Protein AF-A0AAV2RLG1-F1 (afdb_monomer_lite)

Sequence (196 aa):
IAYKNCDISSRWAGKEPSDFSLPQGWTNYTTCFYPEIREILLKWGNGTQEDAQKKLDIARGTRILEIIGLSLSLASLTVSLVIFCYFRSLKNNRTRIHRNLFVAMLIQVMIRLALYIDQAVIRGHIVDTVNSHQANGTRKGIDNTPILCEASYVLLEYSRTAMFMWMFIEGLYLHNKITVTVFQHSFHYKAYHAVG

Foldseek 3Di:
DKDWDADPVRATDAPDNPDRPDRVHDMGCLVVDDPVVSVVVCVLPVDPPVSNVVVVVVVVVVLVVVVVVLVVLLVVLVVVLVVLVVPPVPPDPLSVLVNVLSVLSNLLSVLVVVVSVLVVVQVVVVVVCVVPVDPPPDPPGCVVPVVVVVVSVVSNVVSVVVNVVSVVLSVVVVVCVVVCVVPHPDDDPVVVVVVD

Structure (mmCIF, N/CA/C/O backbone):
data_AF-A0AAV2RLG1-F1
#
_entry.id   AF-A0AAV2RLG1-F1
#
loop_
_atom_site.group_PDB
_atom_site.id
_atom_site.type_symbol
_atom_site.label_atom_id
_atom_site.label_alt_id
_atom_site.label_comp_id
_atom_site.label_asym_id
_atom_site.label_entity_id
_atom_site.label_seq_id
_atom_site.pdbx_PDB_ins_code
_atom_site.Cartn_x
_atom_site.Cartn_y
_atom_site.Cartn_z
_atom_site.occupancy
_atom_site.B_iso_or_equiv
_atom_site.auth_seq_id
_atom_site.auth_comp_id
_atom_site.auth_asym_id
_atom_site.auth_atom_id
_atom_site.pdbx_PDB_model_num
ATOM 1 N N . ILE A 1 1 ? 0.390 -3.996 -32.579 1.00 75.94 1 ILE A N 1
ATOM 2 C CA . ILE A 1 1 ? 1.239 -4.340 -33.755 1.00 75.94 1 ILE A CA 1
ATOM 3 C C . ILE A 1 1 ? 2.668 -3.974 -33.390 1.00 75.94 1 ILE A C 1
ATOM 5 O O . ILE A 1 1 ? 2.838 -2.884 -32.864 1.00 75.94 1 ILE A O 1
ATOM 9 N N . ALA A 1 2 ? 3.653 -4.854 -33.582 1.00 85.00 2 ALA A N 1
ATOM 10 C CA . ALA A 1 2 ? 5.064 -4.563 -33.298 1.00 85.00 2 ALA A CA 1
ATOM 11 C C . ALA A 1 2 ? 5.816 -4.273 -34.603 1.00 85.00 2 ALA A C 1
ATOM 13 O O . ALA A 1 2 ? 5.504 -4.883 -35.625 1.00 85.00 2 ALA A O 1
ATOM 14 N N . TYR A 1 3 ? 6.797 -3.369 -34.564 1.00 84.06 3 TYR A N 1
ATOM 15 C CA . TYR A 1 3 ? 7.583 -2.978 -35.741 1.00 84.06 3 TYR A CA 1
ATOM 16 C C . TYR A 1 3 ? 9.040 -3.405 -35.588 1.00 84.06 3 TYR A C 1
ATOM 18 O O . TYR A 1 3 ? 9.644 -3.190 -34.535 1.00 84.06 3 TYR A O 1
ATOM 26 N N . LYS A 1 4 ? 9.612 -3.987 -36.643 1.00 86.62 4 LYS A N 1
ATOM 27 C CA . LYS A 1 4 ? 11.008 -4.424 -36.688 1.00 86.62 4 LYS A CA 1
ATOM 28 C C . LYS A 1 4 ? 11.608 -4.066 -38.042 1.00 86.62 4 LYS A C 1
ATOM 30 O O . LYS A 1 4 ? 11.006 -4.376 -39.066 1.00 86.62 4 LYS A O 1
ATOM 35 N N . ASN A 1 5 ? 12.782 -3.442 -38.036 1.00 85.06 5 ASN A N 1
ATOM 36 C CA . ASN A 1 5 ? 13.447 -2.992 -39.255 1.00 85.06 5 ASN A CA 1
ATOM 37 C C . ASN A 1 5 ? 14.588 -3.945 -39.623 1.00 85.06 5 ASN A C 1
ATOM 39 O O . ASN A 1 5 ? 15.355 -4.376 -38.759 1.00 85.06 5 ASN A O 1
ATOM 43 N N . CYS A 1 6 ? 14.690 -4.270 -40.908 1.00 85.62 6 CYS A N 1
ATOM 44 C CA . CYS A 1 6 ? 15.768 -5.073 -41.471 1.00 85.62 6 CYS A CA 1
ATOM 45 C C . CYS A 1 6 ? 16.561 -4.218 -42.460 1.00 85.62 6 CYS A C 1
ATOM 47 O O . CYS A 1 6 ? 15.979 -3.437 -43.210 1.00 85.62 6 CYS A O 1
ATOM 49 N N . ASP A 1 7 ? 17.881 -4.354 -42.419 1.00 82.06 7 ASP A N 1
ATOM 50 C CA . ASP A 1 7 ? 18.801 -3.703 -43.344 1.00 82.06 7 ASP A CA 1
ATOM 51 C C . ASP A 1 7 ? 18.968 -4.505 -44.645 1.00 82.06 7 ASP A C 1
ATOM 53 O O . ASP A 1 7 ? 18.708 -5.711 -44.688 1.00 82.06 7 ASP A O 1
ATOM 57 N N . ILE A 1 8 ? 19.470 -3.844 -45.693 1.00 83.00 8 ILE A N 1
ATOM 58 C CA . ILE A 1 8 ? 19.775 -4.443 -47.003 1.00 83.00 8 ILE A CA 1
ATOM 59 C C . ILE A 1 8 ? 20.715 -5.653 -46.904 1.00 83.00 8 ILE A C 1
ATOM 61 O O . ILE A 1 8 ? 20.659 -6.555 -47.737 1.00 83.00 8 ILE A O 1
ATOM 65 N 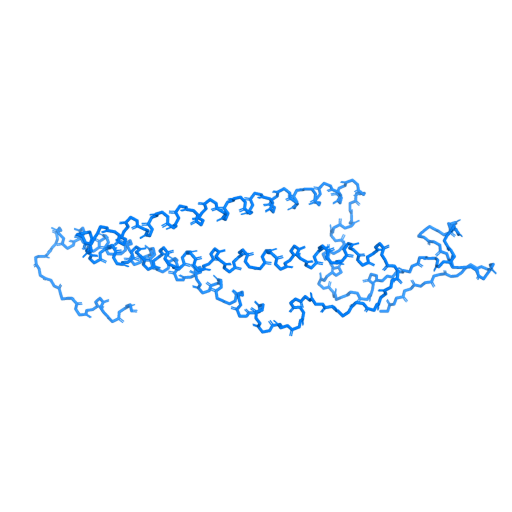N . SER A 1 9 ? 21.528 -5.722 -45.847 1.00 82.88 9 SER A N 1
ATOM 66 C CA . SER A 1 9 ? 22.427 -6.844 -45.558 1.00 82.88 9 SER A CA 1
ATOM 67 C C . SER A 1 9 ? 21.710 -8.075 -44.971 1.00 82.88 9 SER A C 1
ATOM 69 O O . SER A 1 9 ? 22.373 -8.974 -44.458 1.00 82.88 9 SER A O 1
ATOM 71 N N . SER A 1 10 ? 20.368 -8.114 -44.978 1.00 82.25 10 SER A N 1
ATOM 72 C CA . SER A 1 10 ? 19.532 -9.153 -44.342 1.00 82.25 10 SER A CA 1
ATOM 73 C C . SER A 1 10 ? 19.770 -9.313 -42.834 1.00 82.25 10 SER A C 1
ATOM 75 O O . SER A 1 10 ? 19.543 -10.378 -42.257 1.00 82.25 10 SER A O 1
ATOM 77 N N . ARG A 1 11 ? 20.233 -8.245 -42.174 1.00 82.75 11 ARG A N 1
ATOM 78 C CA . ARG A 1 11 ? 20.428 -8.191 -40.720 1.00 82.75 11 ARG A CA 1
ATOM 79 C C . ARG A 1 11 ? 19.336 -7.361 -40.071 1.00 82.75 11 ARG A C 1
ATOM 81 O O . ARG A 1 11 ? 18.841 -6.396 -40.651 1.00 82.75 11 ARG A O 1
ATOM 88 N N . TRP A 1 12 ? 18.963 -7.728 -38.853 1.00 84.69 12 TRP A N 1
ATOM 89 C CA . TRP A 1 12 ? 18.032 -6.933 -38.065 1.00 84.69 12 TRP A CA 1
ATOM 90 C C . TRP A 1 12 ? 18.729 -5.681 -37.536 1.00 84.69 12 TRP A C 1
ATOM 92 O O . TRP A 1 12 ? 19.805 -5.782 -36.951 1.00 84.69 12 TRP A O 1
ATOM 102 N N . ALA A 1 13 ? 18.112 -4.518 -37.739 1.00 83.50 13 ALA A N 1
ATOM 103 C CA . ALA A 1 13 ? 18.630 -3.259 -37.221 1.00 83.50 13 ALA A CA 1
ATOM 104 C C . ALA A 1 13 ? 18.458 -3.191 -35.695 1.00 83.50 13 ALA A C 1
ATOM 106 O O . ALA A 1 13 ? 17.474 -3.695 -35.141 1.00 83.50 13 ALA A O 1
ATOM 107 N N . GLY A 1 14 ? 19.429 -2.584 -35.020 1.00 82.62 14 GLY A N 1
ATOM 108 C CA . GLY A 1 14 ? 19.410 -2.278 -33.595 1.00 82.62 14 GLY A CA 1
ATOM 109 C C . GLY A 1 14 ? 18.509 -1.089 -33.266 1.00 82.62 14 GLY A C 1
ATOM 110 O O . GLY A 1 14 ? 17.665 -0.668 -34.059 1.00 82.62 14 GLY A O 1
ATOM 111 N N . LYS A 1 15 ? 18.646 -0.568 -32.042 1.00 75.81 15 LYS A N 1
ATOM 112 C CA . LYS A 1 15 ? 17.844 0.576 -31.574 1.00 75.81 15 LYS A CA 1
ATOM 113 C C . LYS A 1 15 ? 18.160 1.839 -32.382 1.00 75.81 15 LYS A C 1
ATOM 115 O O . LYS A 1 15 ? 17.272 2.654 -32.618 1.00 75.81 15 LYS A O 1
ATOM 120 N N . GLU A 1 16 ? 19.410 1.971 -32.809 1.00 78.31 16 GLU A N 1
ATOM 121 C CA . GLU A 1 16 ? 19.857 2.982 -33.759 1.00 78.31 16 GLU A CA 1
ATOM 122 C C . GLU A 1 16 ? 20.005 2.356 -35.155 1.00 78.31 16 GLU A C 1
ATOM 124 O O . GLU A 1 16 ? 20.407 1.196 -35.267 1.00 78.31 16 GLU A O 1
ATOM 129 N N . PRO A 1 17 ? 19.703 3.102 -36.233 1.00 68.94 17 PRO A N 1
ATOM 130 C CA . PRO A 1 17 ? 19.673 2.566 -37.597 1.00 68.94 17 PRO A CA 1
ATOM 131 C C . PRO A 1 17 ? 21.026 2.036 -38.104 1.00 68.94 17 PRO A C 1
ATOM 133 O O . PRO A 1 17 ? 21.050 1.272 -39.063 1.00 68.94 17 PRO A O 1
ATOM 136 N N . SER A 1 18 ? 22.138 2.416 -37.469 1.00 68.25 18 SER A N 1
ATOM 137 C CA . SER A 1 18 ? 23.501 1.975 -37.795 1.00 68.25 18 SER A CA 1
ATOM 138 C C . SER A 1 18 ? 24.060 0.907 -36.850 1.00 68.25 18 SER A C 1
ATOM 140 O O . SER A 1 18 ? 25.181 0.443 -37.055 1.00 68.25 18 SER A O 1
ATOM 142 N N . ASP A 1 19 ? 23.320 0.526 -35.807 1.00 75.25 19 ASP A N 1
ATOM 143 C CA . ASP A 1 19 ? 23.770 -0.469 -34.838 1.00 75.25 19 ASP A CA 1
ATOM 144 C C . ASP A 1 19 ? 23.311 -1.870 -35.264 1.00 75.25 19 ASP A C 1
ATOM 146 O O . ASP A 1 19 ? 22.128 -2.193 -35.228 1.00 75.25 19 ASP A O 1
ATOM 150 N N . PHE A 1 20 ? 24.259 -2.714 -35.671 1.00 76.19 20 PHE A N 1
ATOM 151 C CA . PHE A 1 20 ? 24.026 -4.114 -36.054 1.00 76.19 20 PHE A CA 1
ATOM 152 C C . PHE A 1 20 ? 24.749 -5.097 -35.128 1.00 76.19 20 PHE A C 1
ATOM 154 O O . PHE A 1 20 ? 24.962 -6.255 -35.490 1.00 76.19 20 PHE A O 1
ATOM 161 N N . SER A 1 21 ? 25.162 -4.635 -33.945 1.00 74.56 21 SER A N 1
ATOM 162 C CA . SER A 1 21 ? 25.947 -5.430 -32.997 1.00 74.56 21 SER A CA 1
ATOM 163 C C . SER A 1 21 ? 25.189 -6.653 -32.468 1.00 74.56 21 SER A C 1
ATOM 165 O O . SER A 1 21 ? 25.801 -7.686 -32.193 1.00 74.56 21 SER A O 1
ATOM 167 N N . LEU A 1 22 ? 23.855 -6.574 -32.370 1.00 75.12 22 LEU A N 1
ATOM 168 C CA . LEU A 1 22 ? 23.015 -7.675 -31.904 1.00 75.12 22 LEU A CA 1
ATOM 169 C C . LEU A 1 22 ? 22.408 -8.476 -33.071 1.00 75.12 22 LEU A C 1
ATOM 171 O O . LEU A 1 22 ? 21.591 -7.934 -33.818 1.00 75.12 22 LEU A O 1
ATOM 175 N N . PRO A 1 23 ? 22.654 -9.800 -33.166 1.00 74.06 23 PRO A N 1
ATOM 176 C CA . PRO A 1 23 ? 22.095 -10.643 -34.231 1.00 74.06 23 PRO A CA 1
ATOM 177 C C . PRO A 1 23 ? 20.561 -10.741 -34.194 1.00 74.06 23 PRO A C 1
ATOM 179 O O . PRO A 1 23 ? 19.926 -11.010 -35.212 1.00 74.06 23 PRO A O 1
ATOM 182 N N . GLN A 1 24 ? 19.945 -10.502 -33.032 1.00 77.25 24 GLN A N 1
ATOM 183 C CA . GLN A 1 24 ? 18.487 -10.505 -32.884 1.00 77.25 24 GLN A CA 1
ATOM 184 C C . GLN A 1 24 ? 17.837 -9.149 -33.227 1.00 77.25 24 GLN A C 1
ATOM 186 O O . GLN A 1 24 ? 16.629 -9.111 -33.479 1.00 77.25 24 GLN A O 1
ATOM 191 N N . GLY A 1 25 ? 18.625 -8.068 -33.308 1.00 82.62 25 GLY A N 1
ATOM 192 C CA . GLY A 1 25 ? 18.176 -6.692 -33.541 1.00 82.62 25 GLY A CA 1
ATOM 193 C C . GLY A 1 25 ? 17.214 -6.145 -32.482 1.00 82.62 25 GLY A C 1
ATOM 194 O O . GLY A 1 25 ? 16.948 -6.773 -31.457 1.00 82.62 25 GLY A O 1
ATOM 195 N N . TRP A 1 26 ? 16.669 -4.958 -32.737 1.00 83.75 26 TRP A N 1
ATOM 196 C CA . TRP A 1 26 ? 15.703 -4.288 -31.869 1.00 83.75 26 TRP A CA 1
ATOM 197 C C . TRP A 1 26 ? 14.294 -4.336 -32.464 1.00 83.75 26 TRP A C 1
ATOM 199 O O . TRP A 1 26 ? 14.109 -4.310 -33.678 1.00 83.75 26 TRP A O 1
ATOM 209 N N . THR A 1 27 ? 13.276 -4.429 -31.606 1.00 85.25 27 THR A N 1
ATOM 210 C CA . THR A 1 27 ? 11.861 -4.451 -32.010 1.00 85.25 27 THR A CA 1
ATOM 211 C C . THR A 1 27 ? 11.076 -3.435 -31.191 1.00 85.25 27 THR A C 1
ATOM 213 O O . THR A 1 27 ? 11.171 -3.409 -29.962 1.00 85.25 27 THR A O 1
ATOM 216 N N . ASN A 1 28 ? 10.266 -2.617 -31.862 1.00 83.94 28 ASN A N 1
ATOM 217 C CA . ASN A 1 28 ? 9.398 -1.644 -31.218 1.00 83.94 28 ASN A CA 1
ATOM 218 C C . ASN A 1 28 ? 8.070 -2.290 -30.802 1.00 83.94 28 ASN A C 1
ATOM 220 O O . ASN A 1 28 ? 7.208 -2.560 -31.642 1.00 83.94 28 ASN A O 1
ATOM 224 N N . TYR A 1 29 ? 7.890 -2.485 -29.495 1.00 83.81 29 TYR A N 1
ATOM 225 C CA . TYR A 1 29 ? 6.656 -3.012 -28.900 1.00 83.81 29 TYR A CA 1
ATOM 226 C C . TYR A 1 29 ? 5.725 -1.931 -28.337 1.00 83.81 29 TYR A C 1
ATOM 228 O O . TYR A 1 29 ? 4.674 -2.257 -27.790 1.00 83.81 29 TYR A O 1
ATOM 236 N N . THR A 1 30 ? 6.059 -0.644 -28.474 1.00 81.88 30 THR A N 1
ATOM 237 C CA . THR A 1 30 ? 5.292 0.464 -27.865 1.00 81.88 30 THR A CA 1
ATOM 238 C C . THR A 1 30 ? 3.820 0.451 -28.288 1.00 81.88 30 THR A C 1
ATOM 240 O O . THR A 1 30 ? 2.914 0.715 -27.501 1.00 81.88 30 THR A O 1
ATOM 243 N N . THR A 1 31 ? 3.571 0.073 -29.537 1.00 82.44 31 THR A N 1
ATOM 244 C CA . THR A 1 31 ? 2.254 -0.039 -30.175 1.00 82.44 31 THR A CA 1
ATOM 245 C C . THR A 1 31 ? 1.511 -1.341 -29.854 1.00 82.44 31 THR A C 1
ATOM 247 O O . THR A 1 31 ? 0.414 -1.565 -30.366 1.00 82.44 31 THR A O 1
ATOM 250 N N . CYS A 1 32 ? 2.088 -2.221 -29.034 1.00 85.25 32 CYS A N 1
ATOM 251 C CA . CYS A 1 32 ? 1.416 -3.405 -28.497 1.00 85.25 32 CYS A CA 1
ATOM 252 C C . CYS A 1 32 ? 0.811 -3.167 -27.110 1.00 85.25 32 CYS A C 1
ATOM 254 O O . CYS A 1 32 ? -0.008 -3.970 -26.676 1.00 85.25 32 CYS A O 1
ATOM 256 N N . PHE A 1 33 ? 1.186 -2.086 -26.421 1.00 83.88 33 PHE A N 1
ATOM 257 C CA . PHE A 1 33 ? 0.615 -1.765 -25.118 1.00 83.88 33 PHE A CA 1
ATOM 258 C C . PHE A 1 33 ? -0.769 -1.127 -25.243 1.00 83.88 33 PHE A C 1
ATOM 260 O O . PHE A 1 33 ? -1.033 -0.338 -26.160 1.00 83.88 33 PHE A O 1
ATOM 267 N N . TYR A 1 34 ? -1.620 -1.437 -24.262 1.00 86.19 34 TYR A N 1
ATOM 268 C CA . TYR A 1 34 ? -2.895 -0.765 -24.033 1.00 86.19 34 TYR A CA 1
ATOM 269 C C . TYR A 1 34 ? -2.717 0.764 -24.011 1.00 86.19 34 TYR A C 1
ATOM 271 O O . TYR A 1 34 ? -1.660 1.247 -23.584 1.00 86.19 34 TYR A O 1
ATOM 279 N N . PRO A 1 35 ? -3.701 1.535 -24.511 1.00 82.44 35 PRO A N 1
ATOM 280 C CA . PRO A 1 35 ? -3.583 2.986 -24.642 1.00 82.44 35 PRO A CA 1
ATOM 281 C C . PRO A 1 35 ? -3.219 3.688 -23.328 1.00 82.44 35 PRO A C 1
ATOM 283 O O . PRO A 1 35 ? -2.382 4.588 -23.350 1.00 82.44 35 PRO A O 1
ATOM 286 N N . GLU A 1 36 ? -3.738 3.214 -22.198 1.00 83.56 36 GLU A N 1
ATOM 287 C CA . GLU A 1 36 ? -3.466 3.737 -20.856 1.00 83.56 36 GLU A CA 1
ATOM 288 C C . GLU A 1 36 ? -1.998 3.525 -20.461 1.00 83.56 36 GLU A C 1
ATOM 290 O O . GLU A 1 36 ? -1.309 4.445 -20.017 1.00 83.56 36 GLU A O 1
ATOM 295 N N . ILE A 1 37 ? -1.479 2.313 -20.681 1.00 80.88 37 ILE A N 1
ATOM 296 C CA . ILE A 1 37 ? -0.084 1.966 -20.372 1.00 80.88 37 ILE A CA 1
ATOM 297 C C . ILE A 1 37 ? 0.866 2.734 -21.291 1.00 80.88 37 ILE A C 1
ATOM 299 O O . ILE A 1 37 ? 1.909 3.212 -20.847 1.00 80.88 37 ILE A O 1
ATOM 303 N N . ARG A 1 38 ? 0.503 2.885 -22.568 1.00 81.00 38 ARG A N 1
ATOM 304 C CA . ARG A 1 38 ? 1.299 3.627 -23.547 1.00 81.00 38 ARG A CA 1
ATOM 305 C C . ARG A 1 38 ? 1.416 5.101 -23.173 1.00 81.00 38 ARG A C 1
ATOM 307 O O . ARG A 1 38 ? 2.506 5.653 -23.281 1.00 81.00 38 ARG A O 1
ATOM 314 N N . GLU A 1 39 ? 0.340 5.731 -22.708 1.00 82.38 39 GLU A N 1
ATOM 315 C CA . GLU A 1 39 ? 0.379 7.125 -22.259 1.00 82.38 39 GLU A CA 1
ATOM 316 C C . GLU A 1 39 ? 1.304 7.303 -21.049 1.00 82.38 39 GLU A C 1
ATOM 318 O O . GLU A 1 39 ? 2.123 8.224 -21.023 1.00 82.38 39 GLU A O 1
ATOM 323 N N . ILE A 1 40 ? 1.234 6.389 -20.076 1.00 79.38 40 ILE A N 1
ATOM 324 C CA . ILE A 1 40 ? 2.125 6.399 -18.909 1.00 79.38 40 ILE A CA 1
ATOM 325 C C . ILE A 1 40 ? 3.579 6.206 -19.349 1.00 79.38 40 ILE A C 1
ATOM 327 O O . ILE A 1 40 ? 4.442 6.972 -18.924 1.00 79.38 40 ILE A O 1
ATOM 331 N N . LEU A 1 41 ? 3.845 5.233 -20.228 1.00 78.88 41 LEU A N 1
ATOM 332 C CA . LEU A 1 41 ? 5.182 4.936 -20.747 1.00 78.88 41 LEU A CA 1
ATOM 333 C C . LEU A 1 41 ? 5.774 6.139 -21.492 1.00 78.88 41 LEU A C 1
ATOM 335 O O . LEU A 1 41 ? 6.930 6.486 -21.269 1.00 78.88 41 LEU A O 1
ATOM 339 N N . LEU A 1 42 ? 4.978 6.804 -22.333 1.00 77.94 42 LEU A N 1
ATOM 340 C CA . LEU A 1 42 ? 5.393 8.002 -23.060 1.00 77.94 42 LEU A CA 1
ATOM 341 C C . LEU A 1 42 ? 5.638 9.177 -22.106 1.00 77.94 42 LEU A C 1
ATOM 343 O O . LEU A 1 42 ? 6.681 9.812 -22.200 1.00 77.94 42 LEU A O 1
ATOM 347 N N . LYS A 1 43 ? 4.756 9.431 -21.126 1.00 78.94 43 LYS A N 1
ATOM 348 C CA . LYS A 1 43 ? 4.982 10.462 -20.088 1.00 78.94 43 LYS A CA 1
ATOM 349 C C . LYS A 1 43 ? 6.229 10.188 -19.246 1.00 78.94 43 LYS A C 1
ATOM 351 O O . LYS A 1 43 ? 6.874 11.119 -18.759 1.00 78.94 43 LYS A O 1
ATOM 356 N N . TRP A 1 44 ? 6.572 8.919 -19.054 1.00 72.69 44 TRP A N 1
ATOM 357 C CA . TRP A 1 44 ? 7.798 8.520 -18.373 1.00 72.69 44 TRP A CA 1
ATOM 358 C C . TRP A 1 44 ? 9.043 8.681 -19.247 1.00 72.69 44 TRP A C 1
ATOM 360 O O . TRP A 1 44 ? 10.057 9.164 -18.750 1.00 72.69 44 TRP A O 1
ATOM 370 N N . GLY A 1 45 ? 8.943 8.313 -20.526 1.00 70.25 45 GLY A N 1
ATOM 371 C CA . GLY A 1 45 ? 10.038 8.298 -21.499 1.00 70.25 45 GLY A CA 1
ATOM 372 C C . GLY A 1 45 ? 10.276 9.604 -22.262 1.00 70.25 45 GLY A C 1
ATOM 373 O O . GLY A 1 45 ? 11.262 9.688 -22.978 1.00 70.25 45 GLY A O 1
ATOM 374 N N . ASN A 1 46 ? 9.422 10.623 -22.114 1.00 70.25 46 ASN A N 1
ATOM 375 C CA . ASN A 1 46 ? 9.579 11.934 -22.767 1.00 70.25 46 ASN A CA 1
ATOM 376 C C . ASN A 1 46 ? 10.708 12.807 -22.162 1.00 70.25 46 ASN A C 1
ATOM 378 O O . ASN A 1 46 ? 10.877 13.953 -22.563 1.00 70.25 46 ASN A O 1
ATOM 382 N N . GLY A 1 47 ? 11.433 12.304 -21.157 1.00 69.44 47 GLY A N 1
ATOM 383 C CA . GLY A 1 47 ? 12.584 12.970 -20.536 1.00 69.44 47 GLY A CA 1
ATOM 384 C C . GLY A 1 47 ? 13.917 12.348 -20.956 1.00 69.44 47 GLY A C 1
ATOM 385 O O . GLY A 1 47 ? 13.954 11.354 -21.682 1.00 69.44 47 GLY A O 1
ATOM 386 N N . THR A 1 48 ? 15.027 12.906 -20.471 1.00 74.56 48 THR A N 1
ATOM 387 C CA . THR A 1 48 ? 16.346 12.288 -20.671 1.00 74.56 48 THR A CA 1
ATOM 388 C C . THR A 1 48 ? 16.441 10.953 -19.921 1.00 74.56 48 THR A C 1
ATOM 390 O O . THR A 1 48 ? 15.685 10.690 -18.981 1.00 74.56 48 THR A O 1
ATOM 393 N N . GLN A 1 49 ? 17.385 10.087 -20.309 1.00 73.25 49 GLN A N 1
ATOM 394 C CA . GLN A 1 49 ? 17.589 8.805 -19.621 1.00 73.25 49 GLN A CA 1
ATOM 395 C C . GLN A 1 49 ? 17.924 8.992 -18.126 1.00 73.25 49 GLN A C 1
ATOM 397 O O . GLN A 1 49 ? 17.546 8.157 -17.304 1.00 73.25 49 GLN A O 1
ATOM 402 N N . GLU A 1 50 ? 18.534 10.124 -17.761 1.00 75.06 50 GLU A N 1
ATOM 403 C CA . GLU A 1 50 ? 18.780 10.517 -16.369 1.00 75.06 50 GLU A CA 1
ATOM 404 C C . GLU A 1 50 ? 17.490 10.864 -15.610 1.00 75.06 50 GLU A C 1
ATOM 406 O O . GLU A 1 50 ? 17.338 10.506 -14.441 1.00 75.06 50 GLU A O 1
ATOM 411 N N . ASP A 1 51 ? 16.525 11.521 -16.260 1.00 77.75 51 ASP A N 1
ATOM 412 C CA . ASP A 1 51 ? 15.242 11.870 -15.636 1.00 77.75 51 ASP A CA 1
ATOM 413 C C . ASP A 1 51 ? 14.404 10.623 -15.331 1.00 77.75 51 ASP A C 1
ATOM 415 O O . ASP A 1 51 ? 13.750 10.540 -14.287 1.00 77.75 51 ASP A O 1
ATOM 419 N N . ALA A 1 52 ? 14.445 9.626 -16.219 1.00 73.88 52 ALA A N 1
ATOM 420 C CA . ALA A 1 52 ? 13.797 8.335 -15.997 1.00 73.88 52 ALA A CA 1
ATOM 421 C C . ALA A 1 52 ? 14.431 7.574 -14.818 1.00 73.88 52 ALA A C 1
ATOM 423 O O . ALA A 1 52 ? 13.712 6.992 -14.002 1.00 73.88 52 ALA A O 1
ATOM 424 N N . GLN A 1 53 ? 15.762 7.620 -14.680 1.00 79.19 53 GLN A N 1
ATOM 425 C CA . GLN A 1 53 ? 16.466 7.014 -13.545 1.00 79.19 53 GLN A CA 1
ATOM 426 C C . GLN A 1 53 ? 16.124 7.702 -12.217 1.00 79.19 53 GLN A C 1
ATOM 428 O O . GLN A 1 53 ? 15.736 7.020 -11.269 1.00 79.19 53 GLN A O 1
ATOM 433 N N . LYS A 1 54 ? 16.117 9.040 -12.167 1.00 82.94 54 LYS A N 1
ATOM 434 C CA . LYS A 1 54 ? 15.713 9.792 -10.962 1.00 82.94 54 LYS A CA 1
ATOM 435 C C . LYS A 1 54 ? 14.293 9.436 -10.507 1.00 82.94 54 LYS A C 1
ATOM 437 O O . LYS A 1 54 ? 14.051 9.249 -9.315 1.00 82.94 54 LYS A O 1
ATOM 442 N N . LYS A 1 55 ? 13.348 9.288 -11.445 1.00 80.88 55 LYS A N 1
ATOM 443 C CA . LYS A 1 55 ? 11.971 8.860 -11.134 1.00 80.88 55 LYS A CA 1
ATOM 444 C C . LYS A 1 55 ? 11.915 7.437 -10.558 1.00 80.88 55 LYS A C 1
ATOM 446 O O . LYS A 1 55 ? 11.132 7.197 -9.637 1.00 80.88 55 LYS A O 1
ATOM 451 N N . LEU A 1 56 ? 12.737 6.504 -11.059 1.00 81.19 56 LEU A N 1
ATOM 452 C CA . LEU A 1 56 ? 12.844 5.143 -10.504 1.00 81.19 56 LEU A CA 1
ATOM 453 C C . LEU A 1 56 ? 13.390 5.151 -9.076 1.00 81.19 56 LEU A C 1
ATOM 455 O O . LEU A 1 56 ? 12.881 4.409 -8.231 1.00 81.19 56 LEU A O 1
ATOM 459 N N . ASP A 1 57 ? 14.396 5.978 -8.806 1.00 84.50 57 ASP A N 1
ATOM 460 C CA . ASP A 1 57 ? 15.038 6.046 -7.494 1.00 84.50 57 ASP A CA 1
ATOM 461 C C . ASP A 1 57 ? 14.109 6.641 -6.438 1.00 84.50 57 ASP A C 1
ATOM 463 O O . ASP A 1 57 ? 13.980 6.078 -5.349 1.00 84.50 57 ASP A O 1
ATOM 467 N N . ILE A 1 58 ? 13.375 7.706 -6.780 1.00 86.06 58 ILE A N 1
ATOM 468 C CA . ILE A 1 58 ? 12.342 8.276 -5.902 1.00 86.06 58 ILE A CA 1
ATOM 469 C C . ILE A 1 58 ? 11.280 7.219 -5.591 1.00 86.06 58 ILE A C 1
ATOM 471 O O . ILE A 1 58 ? 10.973 6.983 -4.423 1.00 86.06 58 ILE A O 1
ATOM 475 N N . ALA A 1 59 ? 10.767 6.525 -6.614 1.00 82.19 59 ALA A N 1
ATOM 476 C CA . ALA A 1 59 ? 9.779 5.470 -6.417 1.00 82.19 59 ALA A CA 1
ATOM 477 C C . ALA A 1 59 ? 10.317 4.350 -5.512 1.00 82.19 59 ALA A C 1
ATOM 479 O O . ALA A 1 59 ? 9.603 3.869 -4.633 1.00 82.19 59 ALA A O 1
ATOM 480 N N . ARG A 1 60 ? 11.584 3.950 -5.671 1.00 83.19 60 ARG A N 1
ATOM 481 C CA . ARG A 1 60 ? 12.222 2.952 -4.800 1.00 83.19 60 ARG A CA 1
ATOM 482 C C . ARG A 1 60 ? 12.332 3.452 -3.357 1.00 83.19 60 ARG A C 1
ATOM 484 O O . ARG A 1 60 ? 11.980 2.708 -2.443 1.00 83.19 60 ARG A O 1
ATOM 491 N N . GLY A 1 61 ? 12.768 4.694 -3.155 1.00 85.75 61 GLY A N 1
ATOM 492 C CA . GLY A 1 61 ? 12.878 5.313 -1.833 1.00 85.75 61 GLY A CA 1
ATOM 493 C C . GLY A 1 61 ? 11.534 5.384 -1.109 1.00 85.75 61 GLY A C 1
ATOM 494 O O . GLY A 1 61 ? 11.423 4.930 0.030 1.00 85.75 61 GLY A O 1
ATOM 495 N N . THR A 1 62 ? 10.484 5.851 -1.791 1.00 86.06 62 THR A N 1
ATOM 496 C CA . THR A 1 62 ? 9.117 5.889 -1.243 1.00 86.06 62 THR A CA 1
ATOM 497 C C . THR A 1 62 ? 8.645 4.507 -0.800 1.00 86.06 62 THR A C 1
ATOM 499 O O . THR A 1 62 ? 8.03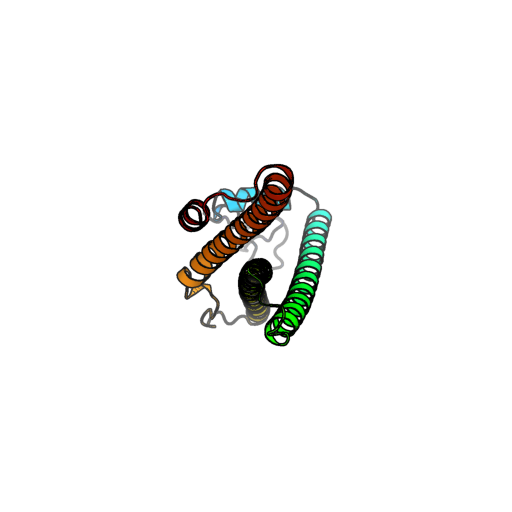8 4.375 0.259 1.00 86.06 62 THR A O 1
ATOM 502 N N . ARG A 1 63 ? 8.959 3.461 -1.569 1.00 81.62 63 ARG A N 1
ATOM 503 C CA . ARG A 1 63 ? 8.547 2.088 -1.248 1.00 81.62 63 ARG A CA 1
ATOM 504 C C . ARG A 1 63 ? 9.252 1.547 -0.011 1.00 81.62 63 ARG A C 1
ATOM 506 O O . ARG A 1 63 ? 8.604 0.923 0.819 1.00 81.62 63 ARG A O 1
ATOM 513 N N . ILE A 1 64 ? 10.540 1.838 0.164 1.00 82.81 64 ILE A N 1
ATOM 514 C CA . ILE A 1 64 ? 11.273 1.464 1.384 1.00 82.81 64 ILE A CA 1
ATOM 515 C C . ILE A 1 64 ? 10.663 2.157 2.609 1.00 82.81 64 ILE A C 1
ATOM 517 O O . ILE A 1 64 ? 10.403 1.502 3.618 1.00 82.81 64 ILE A O 1
ATOM 521 N N . LEU A 1 65 ? 10.381 3.460 2.507 1.00 87.81 65 LEU A N 1
ATOM 522 C CA . LEU A 1 65 ? 9.728 4.214 3.581 1.00 87.81 65 LEU A CA 1
ATOM 523 C C . LEU A 1 65 ? 8.340 3.648 3.916 1.00 87.81 65 LEU A C 1
ATOM 525 O O . LEU A 1 65 ? 7.993 3.545 5.092 1.00 87.81 65 LEU A O 1
ATOM 529 N N . GLU A 1 66 ? 7.575 3.230 2.905 1.00 85.38 66 GLU A N 1
ATOM 530 C CA . GLU A 1 66 ? 6.272 2.584 3.086 1.00 85.38 66 GLU A CA 1
ATOM 531 C C . GLU A 1 66 ? 6.393 1.271 3.881 1.00 85.38 66 GLU A C 1
ATOM 533 O O . GLU A 1 66 ? 5.654 1.084 4.848 1.00 85.38 66 GLU A O 1
ATOM 538 N N . ILE A 1 67 ? 7.353 0.393 3.553 1.00 84.00 67 ILE A N 1
ATOM 539 C CA . ILE A 1 67 ? 7.583 -0.858 4.306 1.00 84.00 67 ILE A CA 1
ATOM 540 C C . ILE A 1 67 ? 7.922 -0.563 5.767 1.00 84.00 67 ILE A C 1
ATOM 542 O O . ILE A 1 67 ? 7.348 -1.168 6.675 1.00 84.00 67 ILE A O 1
ATOM 546 N N . ILE A 1 68 ? 8.864 0.357 5.998 1.00 89.19 68 ILE A N 1
ATOM 547 C CA . ILE A 1 68 ? 9.315 0.697 7.350 1.00 89.19 68 ILE A CA 1
ATOM 548 C C . ILE A 1 68 ? 8.126 1.238 8.153 1.00 89.19 68 ILE A C 1
ATOM 550 O O . ILE A 1 68 ? 7.864 0.761 9.259 1.00 89.19 68 ILE A O 1
ATOM 554 N N . GLY A 1 69 ? 7.345 2.151 7.570 1.00 87.88 69 GLY A N 1
ATOM 555 C CA . GLY A 1 69 ? 6.146 2.703 8.199 1.00 87.88 69 GLY A CA 1
ATOM 556 C C . GLY A 1 69 ? 5.088 1.644 8.523 1.00 87.88 69 GLY A C 1
ATOM 557 O O . GLY A 1 69 ? 4.530 1.646 9.624 1.00 87.88 69 GLY A O 1
ATOM 558 N N . LEU A 1 70 ? 4.844 0.699 7.610 1.00 86.25 70 LEU A N 1
ATOM 559 C CA . LEU A 1 70 ? 3.914 -0.414 7.830 1.00 86.25 70 LEU A CA 1
ATOM 560 C C . LEU A 1 70 ? 4.388 -1.341 8.957 1.00 86.25 70 LEU A C 1
ATOM 562 O O . LEU A 1 70 ? 3.583 -1.723 9.805 1.00 86.25 70 LEU A O 1
ATOM 566 N N . SER A 1 71 ? 5.684 -1.655 9.018 1.00 88.62 71 SER A N 1
ATOM 567 C CA . SER A 1 71 ? 6.254 -2.504 10.073 1.00 88.62 71 SER A CA 1
ATOM 568 C C . SER A 1 71 ? 6.157 -1.861 11.464 1.00 88.62 71 SER A C 1
ATOM 570 O O . SER A 1 71 ? 5.725 -2.509 12.420 1.00 88.62 71 SER A O 1
ATOM 572 N N . LEU A 1 72 ? 6.457 -0.561 11.570 1.00 91.69 72 LEU A N 1
ATOM 573 C CA . LEU A 1 72 ? 6.327 0.202 12.813 1.00 91.69 72 LEU A CA 1
ATOM 574 C C . LEU A 1 72 ? 4.858 0.317 13.254 1.00 91.69 72 LEU A C 1
ATOM 576 O O . LEU A 1 72 ? 4.536 0.198 14.440 1.00 91.69 72 LEU A O 1
ATOM 580 N N . SER A 1 73 ? 3.951 0.500 12.292 1.00 90.00 73 SER A N 1
ATOM 581 C CA . SER A 1 73 ? 2.508 0.519 12.550 1.00 90.00 73 SER A CA 1
ATOM 582 C C . SER A 1 73 ? 2.025 -0.835 13.072 1.00 90.00 73 SER A C 1
ATOM 584 O O . SER A 1 73 ? 1.313 -0.885 14.069 1.00 90.00 73 SER A O 1
ATOM 586 N N . LEU A 1 74 ? 2.464 -1.945 12.470 1.00 88.88 74 LEU A N 1
ATOM 587 C CA . LEU A 1 74 ? 2.112 -3.291 12.925 1.00 88.88 74 LEU A CA 1
ATOM 588 C C . LEU A 1 74 ? 2.573 -3.541 14.367 1.00 88.88 74 LEU A C 1
ATOM 590 O O . LEU A 1 74 ? 1.794 -4.028 15.191 1.00 88.88 74 LEU A O 1
ATOM 594 N N . ALA A 1 75 ? 3.817 -3.171 14.685 1.00 90.62 75 ALA A N 1
ATOM 595 C CA . ALA A 1 75 ? 4.372 -3.322 16.027 1.00 90.62 75 ALA A CA 1
ATOM 596 C C . ALA A 1 75 ? 3.580 -2.507 17.064 1.00 90.62 75 ALA A C 1
ATOM 598 O O . ALA A 1 75 ? 3.148 -3.050 18.082 1.00 90.62 75 ALA A O 1
ATOM 599 N N . SER A 1 76 ? 3.319 -1.225 16.786 1.00 89.69 76 SER A N 1
ATOM 600 C CA . SER A 1 76 ? 2.592 -0.343 17.711 1.00 89.69 76 SER A CA 1
ATOM 601 C C . SER A 1 76 ? 1.127 -0.756 17.914 1.00 89.69 76 SER A C 1
ATOM 603 O O . SER A 1 76 ? 0.637 -0.751 19.048 1.00 89.69 76 SER A O 1
ATOM 605 N N . LEU A 1 77 ? 0.439 -1.191 16.853 1.00 89.00 77 LEU A N 1
ATOM 606 C CA . LEU A 1 77 ? -0.925 -1.729 16.924 1.00 89.00 77 LEU A CA 1
ATOM 607 C C . LEU A 1 77 ? -0.982 -3.013 17.752 1.00 89.00 77 LEU A C 1
ATOM 609 O O . LEU A 1 77 ? -1.876 -3.171 18.585 1.00 89.00 77 LEU A O 1
ATOM 613 N N . THR A 1 78 ? -0.013 -3.910 17.561 1.00 87.94 78 THR A N 1
ATOM 614 C CA . THR A 1 78 ? 0.070 -5.174 18.305 1.00 87.94 78 THR A CA 1
ATOM 615 C C . THR A 1 78 ? 0.282 -4.918 19.793 1.00 87.94 78 THR A C 1
ATOM 617 O O . THR A 1 78 ? -0.466 -5.447 20.613 1.00 87.94 78 THR A O 1
ATOM 620 N N . VAL A 1 79 ? 1.236 -4.051 20.153 1.00 89.50 79 VAL A N 1
ATOM 621 C CA . VAL A 1 79 ? 1.486 -3.665 21.554 1.00 89.50 79 VAL A CA 1
ATOM 622 C C . VAL A 1 79 ? 0.234 -3.047 22.175 1.00 89.50 79 VAL A C 1
ATOM 624 O O . VAL A 1 79 ? -0.177 -3.447 23.265 1.00 89.50 79 VAL A O 1
ATOM 627 N N . SER A 1 80 ? -0.429 -2.139 21.457 1.00 86.19 80 SER A N 1
ATOM 628 C CA . SER A 1 80 ? -1.667 -1.508 21.924 1.00 86.19 80 SER A CA 1
ATOM 629 C C . SER A 1 80 ? -2.768 -2.544 22.176 1.00 86.19 80 SER A C 1
ATOM 631 O O . SER A 1 80 ? -3.376 -2.557 23.247 1.00 86.19 80 SER A O 1
ATOM 633 N N . LEU A 1 81 ? -2.996 -3.469 21.234 1.00 84.12 81 LEU A N 1
ATOM 634 C CA . LEU A 1 81 ? -3.972 -4.553 21.383 1.00 84.12 81 LEU A CA 1
ATOM 635 C C . LEU A 1 81 ? -3.661 -5.462 22.574 1.00 84.12 81 LEU A C 1
ATOM 637 O O . LEU A 1 81 ? -4.586 -5.819 23.306 1.00 84.12 81 LEU A O 1
ATOM 641 N N . VAL A 1 82 ? -2.390 -5.811 22.792 1.00 85.81 82 VAL A N 1
ATOM 642 C CA . VAL A 1 82 ? -1.954 -6.628 23.935 1.00 85.81 82 VAL A CA 1
ATOM 643 C C . VAL A 1 82 ? -2.264 -5.919 25.252 1.00 85.81 82 VAL A C 1
ATOM 645 O O . VAL A 1 82 ? -2.885 -6.525 26.125 1.00 85.81 82 VAL A O 1
ATOM 648 N N . ILE A 1 83 ? -1.933 -4.629 25.375 1.00 86.12 83 ILE A N 1
ATOM 649 C CA . ILE A 1 83 ? -2.219 -3.828 26.577 1.00 86.12 83 ILE A CA 1
ATOM 650 C C . ILE A 1 83 ? -3.731 -3.793 26.855 1.00 86.12 83 ILE A C 1
ATOM 652 O O . ILE A 1 83 ? -4.167 -4.106 27.965 1.00 86.12 83 ILE A O 1
ATOM 656 N N . PHE A 1 84 ? -4.554 -3.487 25.845 1.00 78.75 84 PHE A N 1
ATOM 657 C CA . PHE A 1 84 ? -6.013 -3.436 26.008 1.00 78.75 84 PHE A CA 1
ATOM 658 C C . PHE A 1 84 ? -6.651 -4.807 26.284 1.00 78.75 84 PHE A C 1
ATOM 660 O O . PHE A 1 84 ? -7.688 -4.874 26.946 1.00 78.75 84 PHE A O 1
ATOM 667 N N . CYS A 1 85 ? -6.067 -5.903 25.787 1.00 75.56 85 CYS A N 1
ATOM 668 C CA . CYS A 1 85 ? -6.546 -7.256 26.080 1.00 75.56 85 CYS A CA 1
ATOM 669 C C . CYS A 1 85 ? -6.144 -7.724 27.485 1.00 75.56 85 CYS A C 1
ATOM 671 O O . CYS A 1 85 ? -6.942 -8.397 28.140 1.00 75.56 85 CYS A O 1
ATOM 673 N N . TYR A 1 86 ? -4.946 -7.356 27.950 1.00 79.38 86 TYR A N 1
ATOM 674 C CA . TYR A 1 86 ? -4.420 -7.720 29.266 1.00 79.38 86 TYR A CA 1
ATOM 675 C C . TYR A 1 86 ? -5.171 -7.006 30.399 1.00 79.38 86 TYR A C 1
ATOM 677 O O . TYR A 1 86 ? -5.626 -7.639 31.355 1.00 79.38 86 TYR A O 1
ATOM 685 N N . PHE A 1 87 ? -5.406 -5.697 30.268 1.00 74.69 87 PHE A N 1
ATOM 686 C CA . PHE A 1 87 ? -6.156 -4.929 31.264 1.00 74.69 87 PHE A CA 1
ATOM 687 C C . PHE A 1 87 ? -7.671 -5.084 31.080 1.00 74.69 87 PHE A C 1
ATOM 689 O O . PHE A 1 87 ? -8.371 -4.191 30.600 1.00 74.69 87 PHE A O 1
ATOM 696 N N . ARG A 1 88 ? -8.210 -6.216 31.552 1.00 61.91 88 ARG A N 1
ATOM 697 C CA . ARG A 1 88 ? -9.657 -6.520 31.556 1.00 61.91 88 ARG A CA 1
ATOM 698 C C . ARG A 1 88 ? -10.507 -5.451 32.268 1.00 61.91 88 ARG A C 1
ATOM 700 O O . ARG A 1 88 ? -11.687 -5.324 31.951 1.00 61.91 88 ARG A O 1
ATOM 707 N N . SER A 1 89 ? -9.900 -4.675 33.171 1.00 54.78 89 SER A N 1
ATOM 708 C CA . SER A 1 89 ? -10.521 -3.580 33.935 1.00 54.78 89 SER A CA 1
ATOM 709 C C . SER A 1 89 ? -10.862 -2.340 33.086 1.00 54.78 89 SER A C 1
ATOM 711 O O . SER A 1 89 ? -11.825 -1.637 33.371 1.00 54.78 89 SER A O 1
ATOM 713 N N . LEU A 1 90 ? -10.157 -2.101 31.971 1.00 58.31 90 LEU A N 1
ATOM 714 C CA . LEU A 1 90 ? -10.412 -0.958 31.080 1.00 58.31 90 LEU A CA 1
ATOM 715 C C . LEU A 1 90 ? -11.504 -1.236 30.030 1.00 58.31 90 LEU A C 1
ATOM 717 O O . LEU A 1 90 ? -11.674 -0.429 29.119 1.00 58.31 90 LEU A O 1
ATOM 721 N N . LYS A 1 91 ? -12.260 -2.344 30.126 1.00 59.44 91 LYS A N 1
ATOM 722 C CA . LYS A 1 91 ? -13.385 -2.696 29.229 1.00 59.44 91 LYS A CA 1
ATOM 723 C C . LYS A 1 91 ? -14.596 -1.775 29.438 1.00 59.44 91 LYS A C 1
ATOM 725 O O . LYS A 1 91 ? -15.660 -2.200 29.872 1.00 59.44 91 LYS A O 1
ATOM 730 N N . ASN A 1 92 ? -14.444 -0.507 29.089 1.00 66.25 92 ASN A N 1
ATOM 731 C CA . ASN A 1 92 ? -15.547 0.434 28.983 1.00 66.25 92 ASN A CA 1
ATOM 732 C C . ASN A 1 92 ? -16.083 0.453 27.538 1.00 66.25 92 ASN A C 1
ATOM 734 O O . ASN A 1 92 ? -15.408 -0.021 26.619 1.00 66.25 92 ASN A O 1
ATOM 738 N N . ASN A 1 93 ? -17.275 1.015 27.309 1.00 65.69 93 ASN A N 1
ATOM 739 C CA . ASN A 1 93 ? -17.874 1.068 25.962 1.00 65.69 93 ASN A CA 1
ATOM 740 C C . ASN A 1 93 ? -16.937 1.745 24.934 1.00 65.69 93 ASN A C 1
ATOM 742 O O . ASN A 1 93 ? -16.757 1.258 23.821 1.00 65.69 93 ASN A O 1
ATOM 746 N N . ARG A 1 94 ? -16.226 2.797 25.367 1.00 69.75 94 ARG A N 1
ATOM 747 C CA . ARG A 1 94 ? -15.215 3.520 24.576 1.00 69.75 94 ARG A CA 1
ATOM 748 C C . ARG A 1 94 ? -14.040 2.634 24.138 1.00 69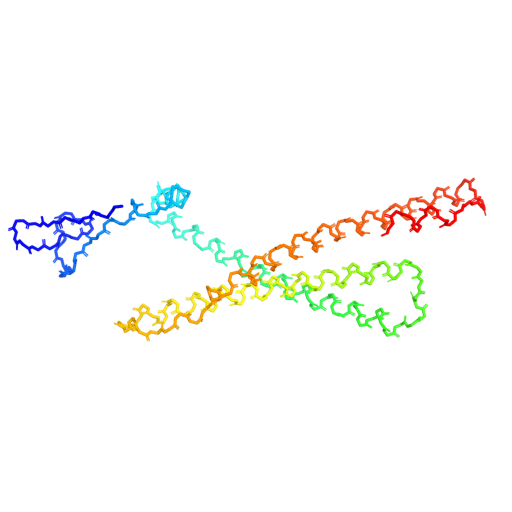.75 94 ARG A C 1
ATOM 750 O O . ARG A 1 94 ? -13.596 2.689 22.998 1.00 69.75 94 ARG A O 1
ATOM 757 N N . THR A 1 95 ? -13.555 1.780 25.028 1.00 71.75 95 THR A N 1
ATOM 758 C CA . THR A 1 95 ? -12.390 0.921 24.780 1.00 71.75 95 THR A CA 1
ATOM 759 C C . THR A 1 95 ? -12.723 -0.233 23.831 1.00 71.75 95 THR A C 1
ATOM 761 O O . THR A 1 95 ? -11.838 -0.748 23.152 1.00 71.75 95 THR A O 1
ATOM 764 N N . ARG A 1 96 ? -14.004 -0.624 23.727 1.00 72.25 96 ARG A N 1
ATOM 765 C CA . ARG A 1 96 ? -14.470 -1.594 22.718 1.00 72.25 96 ARG A CA 1
ATOM 766 C C . ARG A 1 96 ? -14.433 -1.014 21.304 1.00 72.25 96 ARG A C 1
ATOM 768 O O . ARG A 1 96 ? -14.018 -1.726 20.394 1.00 72.25 96 ARG A O 1
ATOM 775 N N . ILE A 1 97 ? -14.810 0.256 21.142 1.00 76.00 97 ILE A N 1
ATOM 776 C CA . ILE A 1 97 ? -14.766 0.969 19.855 1.00 76.00 97 ILE A CA 1
ATOM 777 C C . ILE A 1 97 ? -13.316 1.087 19.371 1.00 76.00 97 ILE A C 1
ATOM 779 O O . ILE A 1 97 ? -12.997 0.646 18.268 1.00 76.00 97 ILE A O 1
ATOM 783 N N . HIS A 1 98 ? -12.411 1.561 20.234 1.00 76.00 98 HIS A N 1
ATOM 784 C CA . HIS A 1 98 ? -10.981 1.626 19.913 1.00 76.00 98 HIS A CA 1
ATOM 785 C C . HIS A 1 98 ? -10.385 0.264 19.558 1.00 76.00 98 HIS A C 1
ATOM 787 O O . HIS A 1 98 ? -9.616 0.156 18.608 1.00 76.00 98 HIS A O 1
ATOM 793 N N . ARG A 1 99 ? -10.762 -0.801 20.276 1.00 78.69 99 ARG A N 1
ATOM 794 C CA . ARG A 1 99 ? -10.300 -2.155 19.950 1.00 78.69 99 ARG A CA 1
ATOM 795 C C . ARG A 1 99 ? -10.717 -2.573 18.539 1.00 78.69 99 ARG A C 1
ATOM 797 O O . ARG A 1 99 ? -9.905 -3.171 17.843 1.00 78.69 99 ARG A O 1
ATOM 804 N N . ASN A 1 100 ? -11.939 -2.252 18.113 1.00 79.94 100 ASN A N 1
ATOM 805 C CA . ASN A 1 100 ? -12.404 -2.577 16.764 1.00 79.94 100 ASN A CA 1
ATOM 806 C C . ASN A 1 100 ? -11.648 -1.776 15.689 1.00 79.94 100 ASN A C 1
ATOM 808 O O . ASN A 1 100 ? -11.260 -2.338 14.668 1.00 79.94 100 ASN A O 1
ATOM 812 N N . LEU A 1 101 ? -11.351 -0.499 15.962 1.00 79.62 101 LEU A N 1
ATOM 813 C CA . LEU A 1 101 ? -10.514 0.340 15.098 1.00 79.62 101 LEU A CA 1
ATOM 814 C C . LEU A 1 101 ? -9.097 -0.235 14.945 1.00 79.62 101 LEU A C 1
ATOM 816 O O . LEU A 1 101 ? -8.608 -0.364 13.825 1.00 79.62 101 LEU A O 1
ATOM 820 N N . PHE A 1 102 ? -8.455 -0.634 16.048 1.00 83.62 102 PHE A N 1
ATOM 821 C CA . PHE A 1 102 ? -7.114 -1.226 16.006 1.00 83.62 102 PHE A CA 1
ATOM 822 C C . PHE A 1 102 ? -7.085 -2.565 15.268 1.00 83.62 102 PHE A C 1
ATOM 824 O O . PHE A 1 102 ? -6.124 -2.844 14.557 1.00 83.62 102 PHE A O 1
ATOM 831 N N . VAL A 1 103 ? -8.137 -3.382 15.392 1.00 81.44 103 VAL A N 1
ATOM 832 C CA . VAL A 1 103 ? -8.262 -4.633 14.628 1.00 81.44 103 VAL A CA 1
ATOM 833 C C . VAL A 1 103 ? -8.425 -4.349 13.133 1.00 81.44 103 VAL A C 1
ATOM 835 O O . VAL A 1 103 ? -7.735 -4.976 12.333 1.00 81.44 103 VAL A O 1
ATOM 838 N N . ALA A 1 104 ? -9.261 -3.380 12.744 1.00 82.44 104 ALA A N 1
ATOM 839 C CA . ALA A 1 104 ? -9.409 -2.977 11.342 1.00 82.44 104 ALA A CA 1
ATOM 840 C C . ALA A 1 104 ? -8.089 -2.434 10.757 1.00 82.44 104 ALA A C 1
ATOM 842 O O . ALA A 1 104 ? -7.682 -2.842 9.668 1.00 82.44 104 ALA A O 1
ATOM 843 N N . MET A 1 105 ? -7.374 -1.591 11.513 1.00 80.44 105 MET A N 1
ATOM 844 C CA . MET A 1 105 ? -6.031 -1.112 11.157 1.00 80.44 105 MET A CA 1
ATOM 845 C C . MET A 1 105 ? -5.037 -2.265 10.989 1.00 80.44 105 MET A C 1
ATOM 847 O O . MET A 1 105 ? -4.271 -2.280 10.027 1.00 80.44 105 MET A O 1
ATOM 851 N N . LEU A 1 106 ? -5.059 -3.252 11.890 1.00 85.00 106 LEU A N 1
ATOM 852 C CA . LEU A 1 106 ? -4.161 -4.404 11.831 1.00 85.00 106 LEU A CA 1
ATOM 853 C C . LEU A 1 106 ? -4.439 -5.268 10.596 1.00 85.00 106 LEU A C 1
ATOM 855 O O . LEU A 1 106 ? -3.503 -5.603 9.874 1.00 85.00 106 LEU A O 1
ATOM 859 N N . ILE A 1 107 ? -5.709 -5.566 10.302 1.00 82.44 107 ILE A N 1
ATOM 860 C CA . ILE A 1 107 ? -6.107 -6.298 9.088 1.00 82.44 107 ILE A CA 1
ATOM 861 C C . ILE A 1 107 ? -5.635 -5.547 7.835 1.00 82.44 107 ILE A C 1
ATOM 863 O O . ILE A 1 107 ? -5.015 -6.148 6.958 1.00 82.44 107 ILE A O 1
ATOM 867 N N . GLN A 1 108 ? -5.836 -4.227 7.777 1.00 84.38 108 GLN A N 1
ATOM 868 C CA . GLN A 1 108 ? -5.375 -3.406 6.657 1.00 84.38 108 GLN A CA 1
ATOM 869 C C . GLN A 1 108 ? -3.852 -3.473 6.461 1.00 84.38 108 GLN A C 1
ATOM 871 O O . GLN A 1 108 ? -3.383 -3.605 5.327 1.00 84.38 108 GLN A O 1
ATOM 876 N N . VAL A 1 109 ? -3.071 -3.363 7.542 1.00 84.81 109 VAL A N 1
ATOM 877 C CA . VAL A 1 109 ? -1.600 -3.427 7.482 1.00 84.81 109 VAL A CA 1
ATOM 878 C C . VAL A 1 109 ? -1.134 -4.808 7.018 1.00 84.81 109 VAL A C 1
ATOM 880 O O . VAL A 1 109 ? -0.249 -4.890 6.167 1.00 84.81 109 VAL A O 1
ATOM 883 N N . MET A 1 110 ? -1.770 -5.881 7.495 1.00 82.69 110 MET A N 1
ATOM 884 C CA . MET A 1 110 ? -1.458 -7.250 7.072 1.00 82.69 110 MET A CA 1
ATOM 885 C C . MET A 1 110 ? -1.736 -7.477 5.581 1.00 82.69 110 MET A C 1
ATOM 887 O O . MET A 1 110 ? -0.897 -8.050 4.888 1.00 82.69 110 MET A O 1
ATOM 891 N N . ILE A 1 111 ? -2.865 -6.981 5.065 1.00 82.44 111 ILE A N 1
ATOM 892 C CA . ILE A 1 111 ? -3.204 -7.077 3.635 1.00 82.44 111 ILE A CA 1
ATOM 893 C C . ILE A 1 111 ? -2.187 -6.313 2.780 1.00 82.44 111 ILE A C 1
ATOM 895 O O . ILE A 1 111 ? -1.692 -6.843 1.786 1.00 82.44 111 ILE A O 1
ATOM 899 N N . ARG A 1 112 ? -1.832 -5.084 3.180 1.00 80.88 112 ARG A N 1
ATOM 900 C CA . ARG A 1 112 ? -0.815 -4.282 2.478 1.00 80.88 112 ARG A CA 1
ATOM 901 C C . ARG A 1 112 ? 0.537 -4.980 2.447 1.00 80.88 112 ARG A C 1
ATOM 903 O O . ARG A 1 112 ? 1.186 -4.980 1.407 1.00 80.88 112 ARG A O 1
ATOM 910 N N . LEU A 1 113 ? 0.947 -5.585 3.561 1.00 79.81 113 LEU A N 1
ATOM 911 C CA . LEU A 1 113 ? 2.202 -6.325 3.636 1.00 79.81 113 LEU A CA 1
ATOM 912 C C . LEU A 1 113 ? 2.178 -7.564 2.731 1.00 79.81 113 LEU A C 1
ATOM 914 O O . LEU A 1 113 ? 3.147 -7.802 2.018 1.00 79.81 113 LEU A O 1
ATOM 918 N N . ALA A 1 114 ? 1.069 -8.310 2.703 1.00 79.88 114 ALA A N 1
ATOM 919 C CA . ALA A 1 114 ? 0.905 -9.465 1.821 1.00 79.88 114 ALA A CA 1
ATOM 920 C C . ALA A 1 114 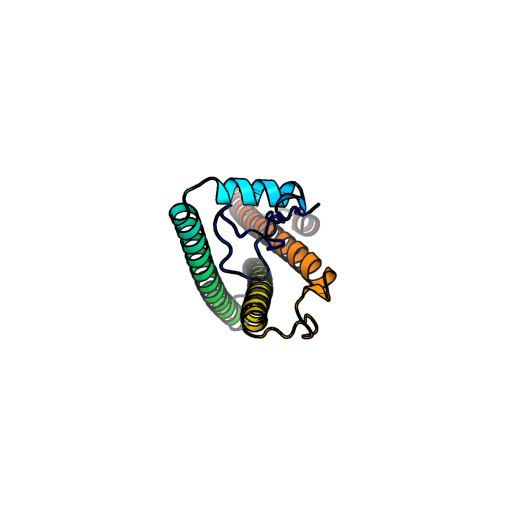? 1.005 -9.075 0.335 1.00 79.88 114 ALA A C 1
ATOM 922 O O . ALA A 1 114 ? 1.766 -9.692 -0.409 1.00 79.88 114 ALA A O 1
ATOM 923 N N . LEU A 1 115 ? 0.319 -8.001 -0.075 1.00 75.50 115 LEU A N 1
ATOM 924 C CA . LEU A 1 115 ? 0.424 -7.446 -1.431 1.00 75.50 115 LEU A CA 1
ATOM 925 C C . LEU A 1 115 ? 1.843 -6.971 -1.759 1.00 75.50 115 LEU A C 1
ATOM 927 O O . LEU A 1 115 ? 2.330 -7.166 -2.870 1.00 75.50 115 LEU A O 1
ATOM 931 N N . TYR A 1 116 ? 2.521 -6.346 -0.795 1.00 73.25 116 TYR A N 1
ATOM 932 C CA . TYR A 1 116 ? 3.881 -5.856 -0.988 1.00 73.25 116 TYR A CA 1
ATOM 933 C C . TYR A 1 116 ? 4.882 -7.003 -1.179 1.00 73.25 116 TYR A C 1
ATOM 935 O O . TYR A 1 116 ? 5.734 -6.938 -2.067 1.00 73.25 116 TYR A O 1
ATOM 943 N N . ILE A 1 117 ? 4.773 -8.057 -0.362 1.00 70.69 117 ILE A N 1
ATOM 944 C CA . ILE A 1 117 ? 5.604 -9.261 -0.474 1.00 70.69 117 ILE A CA 1
ATOM 945 C C . ILE A 1 117 ? 5.378 -9.925 -1.829 1.00 70.69 117 ILE A C 1
ATOM 947 O O . ILE A 1 117 ? 6.352 -10.245 -2.503 1.00 70.69 117 ILE A O 1
ATOM 951 N N . ASP A 1 118 ? 4.128 -10.074 -2.265 1.00 70.56 118 ASP A N 1
ATOM 952 C CA . ASP A 1 118 ? 3.833 -10.668 -3.568 1.00 70.56 118 ASP A CA 1
ATOM 953 C C . ASP A 1 118 ? 4.444 -9.863 -4.728 1.00 70.56 118 ASP A C 1
ATOM 955 O O . ASP A 1 118 ? 5.154 -10.413 -5.571 1.00 70.56 118 ASP A O 1
ATOM 959 N N . GLN A 1 119 ? 4.300 -8.535 -4.713 1.00 67.38 119 GLN A N 1
ATOM 960 C CA . GLN A 1 119 ? 4.936 -7.664 -5.706 1.00 67.38 119 GLN A CA 1
ATOM 961 C C . GLN A 1 119 ? 6.471 -7.760 -5.682 1.00 67.38 119 GLN A C 1
ATOM 963 O O . GLN A 1 119 ? 7.114 -7.681 -6.733 1.00 67.38 119 GLN A O 1
ATOM 968 N N . ALA A 1 120 ? 7.075 -7.937 -4.502 1.00 67.00 120 ALA A N 1
ATOM 969 C CA . ALA A 1 120 ? 8.515 -8.146 -4.365 1.00 67.00 120 ALA A CA 1
ATOM 970 C C . ALA A 1 120 ? 8.957 -9.516 -4.911 1.00 67.00 120 ALA A C 1
ATOM 972 O O . ALA A 1 120 ? 9.966 -9.585 -5.614 1.00 67.00 120 ALA A O 1
ATOM 973 N N . VAL A 1 121 ? 8.188 -10.580 -4.654 1.00 65.62 121 VAL A N 1
ATOM 974 C CA . VAL A 1 121 ? 8.437 -11.940 -5.165 1.00 65.62 121 VAL A CA 1
ATOM 975 C C . VAL A 1 121 ? 8.312 -11.986 -6.687 1.00 65.62 121 VAL A C 1
ATOM 977 O O . VAL A 1 121 ? 9.207 -12.507 -7.351 1.00 65.62 121 VAL A O 1
ATOM 980 N N . ILE A 1 122 ? 7.269 -11.372 -7.256 1.00 60.72 122 ILE A N 1
ATOM 981 C CA . ILE A 1 122 ? 7.097 -11.247 -8.712 1.00 60.72 122 ILE A CA 1
ATOM 982 C C . ILE A 1 122 ? 8.312 -10.550 -9.328 1.00 60.72 122 ILE A C 1
ATOM 984 O O . ILE A 1 122 ? 8.868 -11.019 -10.321 1.00 60.72 122 ILE A O 1
ATOM 988 N N . ARG A 1 123 ? 8.770 -9.448 -8.723 1.00 59.94 123 ARG A N 1
ATOM 989 C CA . ARG A 1 123 ? 9.932 -8.709 -9.226 1.00 59.94 123 ARG A CA 1
ATOM 990 C C . ARG A 1 123 ? 11.232 -9.509 -9.107 1.00 59.94 123 ARG A C 1
ATOM 992 O O . ARG A 1 123 ? 12.040 -9.438 -10.027 1.00 59.94 123 ARG A O 1
ATOM 999 N N . GLY A 1 124 ? 11.417 -10.269 -8.027 1.00 58.34 124 GLY A N 1
ATOM 1000 C CA . GLY A 1 124 ? 12.563 -11.168 -7.851 1.00 58.34 124 GLY A CA 1
ATOM 1001 C C . GLY A 1 124 ? 12.598 -12.269 -8.912 1.00 58.34 124 GLY A C 1
ATOM 1002 O O . GLY A 1 124 ? 13.601 -12.432 -9.600 1.00 58.34 124 GLY A O 1
ATOM 1003 N N . HIS A 1 125 ? 11.462 -12.927 -9.150 1.00 54.12 125 HIS A N 1
ATOM 1004 C CA . HIS A 1 125 ? 11.356 -13.988 -10.151 1.00 54.12 125 HIS A CA 1
ATOM 1005 C C . HIS A 1 125 ? 11.591 -13.476 -11.583 1.00 54.12 125 HIS A C 1
ATOM 1007 O O . HIS A 1 125 ? 12.192 -14.173 -12.401 1.00 54.12 125 HIS A O 1
ATOM 1013 N N . ILE A 1 126 ? 11.155 -12.250 -11.908 1.00 51.03 126 ILE A N 1
ATOM 1014 C CA . ILE A 1 126 ? 11.428 -11.624 -13.215 1.00 51.03 126 ILE A CA 1
ATOM 1015 C C . ILE A 1 126 ? 12.934 -11.409 -13.416 1.00 51.03 126 ILE A C 1
ATOM 1017 O O . ILE A 1 126 ? 13.438 -11.673 -14.504 1.00 51.03 126 ILE A O 1
ATOM 1021 N N . VAL A 1 127 ? 13.660 -10.968 -12.385 1.00 51.12 127 VAL A N 1
ATOM 1022 C CA . VAL A 1 127 ? 15.114 -10.739 -12.468 1.00 51.12 127 VAL A CA 1
ATOM 1023 C C . VAL A 1 127 ? 15.875 -12.056 -12.661 1.00 51.12 127 VAL A C 1
ATOM 1025 O O . VAL A 1 127 ? 16.753 -12.124 -13.520 1.00 51.12 127 VAL A O 1
ATOM 1028 N N . ASP A 1 128 ? 15.486 -13.120 -11.957 1.00 50.97 128 ASP A N 1
ATOM 1029 C CA . ASP A 1 128 ? 16.124 -14.437 -12.098 1.00 50.97 128 ASP A CA 1
ATOM 1030 C C . ASP A 1 128 ? 15.843 -15.093 -13.464 1.00 50.97 128 ASP A C 1
ATOM 1032 O O . ASP A 1 128 ? 16.711 -15.756 -14.040 1.00 50.97 128 ASP A O 1
ATOM 1036 N N . THR A 1 129 ? 14.659 -14.847 -14.037 1.00 48.72 129 THR A N 1
ATOM 1037 C CA . THR A 1 129 ? 14.282 -15.363 -15.367 1.00 48.72 129 THR A CA 1
ATOM 1038 C C . THR A 1 129 ? 14.995 -14.618 -16.504 1.00 48.72 129 THR A C 1
ATOM 1040 O O . THR A 1 129 ? 15.228 -15.188 -17.562 1.00 48.72 129 THR A O 1
ATOM 1043 N N . VAL A 1 130 ? 15.384 -13.351 -16.319 1.00 50.38 130 VAL A N 1
ATOM 1044 C CA . VAL A 1 130 ? 16.154 -12.603 -17.337 1.00 50.38 130 VAL A CA 1
ATOM 1045 C C . VAL A 1 130 ? 17.609 -13.084 -17.411 1.00 50.38 130 VAL A C 1
ATOM 1047 O O . VAL A 1 130 ? 18.202 -13.064 -18.487 1.00 50.38 130 VAL A O 1
ATOM 1050 N N . ASN A 1 131 ? 18.169 -13.580 -16.304 1.00 49.78 131 ASN A N 1
ATOM 1051 C CA . ASN A 1 131 ? 19.533 -14.124 -16.265 1.00 49.78 131 ASN A CA 1
ATOM 1052 C C . ASN A 1 131 ? 19.634 -15.577 -16.756 1.00 49.78 131 ASN A C 1
ATOM 1054 O O . ASN A 1 131 ? 20.724 -16.043 -17.084 1.00 49.78 131 ASN A O 1
ATOM 1058 N N . SER A 1 132 ? 18.515 -16.298 -16.830 1.00 43.97 132 SER A N 1
ATOM 1059 C CA . SER A 1 132 ? 18.460 -17.676 -17.309 1.00 43.97 132 SER A CA 1
ATOM 1060 C C . SER A 1 132 ? 17.560 -17.746 -18.542 1.00 43.97 132 SER A C 1
ATOM 1062 O O . SER A 1 132 ? 16.342 -17.687 -18.449 1.00 43.97 132 SER A O 1
ATOM 1064 N N . HIS A 1 133 ? 18.163 -17.885 -19.727 1.00 47.56 133 HIS A N 1
ATOM 1065 C CA . HIS A 1 133 ? 17.522 -17.969 -21.055 1.00 47.56 133 HIS A CA 1
ATOM 1066 C C . HIS A 1 133 ? 16.515 -19.136 -21.248 1.00 47.56 133 HIS A C 1
ATOM 1068 O O . HIS A 1 133 ? 16.208 -19.527 -22.374 1.00 47.56 133 HIS A O 1
ATOM 1074 N N . GLN A 1 134 ? 15.978 -19.714 -20.175 1.00 40.75 134 GLN A N 1
ATOM 1075 C CA . GLN A 1 134 ? 15.114 -20.881 -20.181 1.00 40.75 134 GLN A CA 1
ATOM 1076 C C . GLN A 1 134 ? 13.701 -20.489 -19.741 1.00 40.75 134 GLN A C 1
ATOM 1078 O O . GLN A 1 134 ? 13.306 -20.613 -18.584 1.00 40.75 134 GLN A O 1
ATOM 1083 N N . ALA A 1 135 ? 12.917 -20.026 -20.713 1.00 45.84 135 ALA A N 1
ATOM 1084 C CA . ALA A 1 135 ? 11.517 -19.631 -20.575 1.00 45.84 135 ALA A CA 1
ATOM 1085 C C . ALA A 1 135 ? 10.552 -20.825 -20.366 1.00 45.84 135 ALA A C 1
ATOM 1087 O O . ALA A 1 135 ? 9.501 -20.879 -20.989 1.00 45.84 135 ALA A O 1
ATOM 1088 N N . ASN A 1 136 ? 10.897 -21.773 -19.488 1.00 43.84 136 ASN A N 1
ATOM 1089 C CA . ASN A 1 136 ? 10.046 -22.902 -19.080 1.00 43.84 136 ASN A CA 1
ATOM 1090 C C . ASN A 1 136 ? 9.884 -22.971 -17.547 1.00 43.84 136 ASN A C 1
ATOM 1092 O O . ASN A 1 136 ? 9.738 -24.043 -16.967 1.00 43.84 136 ASN A O 1
ATOM 1096 N N . GLY A 1 137 ? 9.911 -21.824 -16.868 1.00 45.09 137 GLY A N 1
ATOM 1097 C CA . GLY A 1 137 ? 9.479 -21.717 -15.478 1.00 45.09 137 GLY A CA 1
ATOM 1098 C C . GLY A 1 137 ? 7.996 -21.376 -15.440 1.00 45.09 137 GLY A C 1
ATOM 1099 O O . GLY A 1 137 ? 7.616 -20.256 -15.777 1.00 45.09 137 GLY A O 1
ATOM 1100 N N . THR A 1 138 ? 7.148 -22.326 -15.048 1.00 45.59 138 THR A N 1
ATOM 1101 C CA . THR A 1 138 ? 5.747 -22.067 -14.685 1.00 45.59 138 THR A CA 1
ATOM 1102 C C . THR A 1 138 ? 5.678 -20.808 -13.821 1.00 45.59 138 THR A C 1
ATOM 1104 O O . THR A 1 138 ? 6.246 -20.803 -12.729 1.00 45.59 138 THR A O 1
ATOM 1107 N N . ARG A 1 139 ? 5.024 -19.749 -14.319 1.00 48.16 139 ARG A N 1
ATOM 1108 C CA . ARG A 1 139 ? 4.837 -18.464 -13.627 1.00 48.16 139 ARG A CA 1
ATOM 1109 C C . ARG A 1 139 ? 4.067 -18.710 -12.326 1.00 48.16 139 ARG A C 1
ATOM 1111 O O . ARG A 1 139 ? 2.845 -18.663 -12.301 1.00 48.16 139 ARG A O 1
ATOM 1118 N N . LYS A 1 140 ? 4.775 -19.037 -11.245 1.00 45.81 140 LYS A N 1
ATOM 1119 C CA . LYS A 1 140 ? 4.217 -19.137 -9.894 1.00 45.81 140 LYS A CA 1
ATOM 1120 C C . LYS A 1 140 ? 4.286 -17.752 -9.258 1.00 45.81 140 LYS A C 1
ATOM 1122 O O . LYS A 1 140 ? 5.199 -17.443 -8.506 1.00 45.81 140 LYS A O 1
ATOM 1127 N N . GLY A 1 141 ? 3.317 -16.920 -9.618 1.00 50.38 141 GLY A N 1
ATOM 1128 C CA . GLY A 1 141 ? 2.998 -15.650 -8.966 1.00 50.38 141 GLY A CA 1
ATOM 1129 C C . GLY A 1 141 ? 1.479 -15.458 -8.952 1.00 50.38 141 GLY A C 1
ATOM 1130 O O . GLY A 1 141 ? 0.767 -16.212 -9.621 1.00 50.38 141 GLY A O 1
ATOM 1131 N N . ILE A 1 142 ? 0.979 -14.473 -8.200 1.00 45.59 142 ILE A N 1
ATOM 1132 C CA . ILE A 1 142 ? -0.457 -14.168 -8.008 1.00 45.59 142 ILE A CA 1
ATOM 1133 C C . ILE A 1 142 ? -1.276 -13.954 -9.300 1.00 45.59 142 ILE A C 1
ATOM 1135 O O . ILE A 1 142 ? -2.502 -13.922 -9.233 1.00 45.59 142 ILE A O 1
ATOM 1139 N N . ASP A 1 143 ? -0.661 -13.938 -10.486 1.00 46.78 143 ASP A N 1
ATOM 1140 C CA . ASP A 1 143 ? -1.371 -14.100 -11.767 1.00 46.78 143 ASP A CA 1
ATOM 1141 C C . ASP A 1 143 ? -2.284 -15.348 -11.799 1.00 46.78 143 ASP A C 1
ATOM 1143 O O . ASP A 1 143 ? -3.250 -15.384 -12.558 1.00 46.78 143 ASP A O 1
ATOM 1147 N N . ASN A 1 144 ? -2.028 -16.364 -10.963 1.00 47.72 144 ASN A N 1
ATOM 1148 C CA . ASN A 1 144 ? -2.854 -17.574 -10.907 1.00 47.72 144 ASN A CA 1
ATOM 1149 C C . ASN A 1 144 ? -4.135 -17.433 -10.048 1.00 47.72 144 ASN A C 1
ATOM 1151 O O . ASN A 1 144 ? -4.985 -18.321 -10.080 1.00 47.72 144 ASN A O 1
ATOM 1155 N N . THR A 1 145 ? -4.299 -16.344 -9.280 1.00 55.62 145 THR A N 1
ATOM 1156 C CA . THR A 1 145 ? -5.514 -16.080 -8.476 1.00 55.62 145 THR A CA 1
ATOM 1157 C C . THR A 1 145 ? -5.910 -14.595 -8.513 1.00 55.62 145 THR A C 1
ATOM 1159 O O . THR A 1 145 ? -5.825 -13.912 -7.486 1.00 55.62 145 THR A O 1
ATOM 1162 N N . PRO A 1 146 ? -6.387 -14.077 -9.661 1.00 64.56 146 PRO A N 1
ATOM 1163 C CA . PRO A 1 146 ? -6.825 -12.683 -9.793 1.00 64.56 146 PRO A CA 1
ATOM 1164 C C . PRO A 1 146 ? -7.912 -12.304 -8.772 1.00 64.56 146 PRO A C 1
ATOM 1166 O O . PRO A 1 146 ? -7.899 -11.196 -8.244 1.00 64.56 146 PRO A O 1
ATOM 1169 N N . ILE A 1 147 ? -8.762 -13.268 -8.391 1.00 69.19 147 ILE A N 1
ATOM 1170 C CA . ILE A 1 147 ? -9.778 -13.119 -7.339 1.00 69.19 147 ILE A CA 1
ATOM 1171 C C . ILE A 1 147 ? -9.171 -12.701 -5.993 1.00 69.19 147 ILE A C 1
ATOM 1173 O O . ILE A 1 147 ? -9.747 -11.871 -5.297 1.00 69.19 147 ILE A O 1
ATOM 1177 N N . LEU A 1 148 ? -8.020 -13.260 -5.604 1.00 66.50 148 LEU A N 1
ATOM 1178 C CA . LEU A 1 148 ? -7.419 -12.966 -4.300 1.00 66.50 148 LEU A CA 1
ATOM 1179 C C . LEU A 1 148 ? -6.828 -11.551 -4.269 1.00 66.50 148 LEU A C 1
ATOM 1181 O O . LEU A 1 148 ? -6.955 -10.848 -3.268 1.00 66.50 148 LEU A O 1
ATOM 1185 N N . CYS A 1 149 ? -6.235 -11.121 -5.386 1.00 72.25 149 CYS A N 1
ATOM 1186 C CA . CYS A 1 149 ? -5.733 -9.763 -5.559 1.00 72.25 149 CYS A CA 1
ATOM 1187 C C . CYS A 1 149 ? -6.886 -8.751 -5.508 1.00 72.25 149 CYS A C 1
ATOM 1189 O O . CYS A 1 149 ? -6.877 -7.852 -4.667 1.00 72.25 149 CYS A O 1
ATOM 1191 N N . GLU A 1 150 ? -7.924 -8.940 -6.322 1.00 75.56 150 GLU A N 1
ATOM 1192 C CA . GLU A 1 150 ? -9.083 -8.044 -6.364 1.00 75.56 150 GLU A CA 1
ATOM 1193 C C . GLU A 1 150 ? -9.798 -7.967 -5.006 1.00 75.56 150 GLU A C 1
ATOM 1195 O O . GLU A 1 150 ? -10.019 -6.874 -4.480 1.00 75.56 150 GLU A O 1
ATOM 1200 N N . ALA A 1 151 ? -10.050 -9.116 -4.368 1.00 73.31 151 ALA A N 1
ATOM 1201 C CA . ALA A 1 151 ? -10.650 -9.170 -3.036 1.00 73.31 151 ALA A CA 1
ATOM 1202 C C . ALA A 1 151 ? -9.799 -8.447 -1.981 1.00 73.31 151 ALA A C 1
ATOM 1204 O O . ALA A 1 151 ? -10.343 -7.769 -1.110 1.00 73.31 151 ALA A O 1
ATOM 1205 N N . SER A 1 152 ? -8.468 -8.547 -2.060 1.00 75.06 152 SER A N 1
ATOM 1206 C CA . SER A 1 152 ? -7.571 -7.855 -1.131 1.00 75.06 152 SER A CA 1
ATOM 1207 C C . SER A 1 152 ? -7.627 -6.329 -1.283 1.00 75.06 152 SER A C 1
ATOM 1209 O O . SER A 1 152 ? -7.642 -5.621 -0.276 1.00 75.06 152 SER A O 1
ATOM 1211 N N . TYR A 1 153 ? -7.742 -5.817 -2.515 1.00 79.62 153 TYR A N 1
ATOM 1212 C CA . TYR A 1 153 ? -7.916 -4.386 -2.778 1.00 79.62 153 TYR A CA 1
ATOM 1213 C C . TYR A 1 153 ? -9.268 -3.876 -2.274 1.00 79.62 153 TYR A C 1
ATOM 1215 O O . TYR A 1 153 ? -9.319 -2.842 -1.605 1.00 79.62 153 TYR A O 1
ATOM 1223 N N . VAL A 1 154 ? -10.346 -4.625 -2.522 1.00 82.19 154 VAL A N 1
ATOM 1224 C CA . VAL A 1 154 ? -11.682 -4.299 -1.998 1.00 82.19 154 VAL A CA 1
ATOM 1225 C C . VAL A 1 154 ? -11.674 -4.286 -0.468 1.00 82.19 154 VAL A C 1
ATOM 1227 O O . VAL A 1 154 ? -12.177 -3.348 0.149 1.00 82.19 154 VAL A O 1
ATOM 1230 N N . LEU A 1 155 ? -11.050 -5.284 0.163 1.00 76.50 155 LEU A N 1
ATOM 1231 C CA . LEU A 1 155 ? -10.958 -5.376 1.619 1.00 76.50 155 LEU A CA 1
ATOM 1232 C C . LEU A 1 155 ? -10.104 -4.253 2.223 1.00 76.50 155 LEU A C 1
ATOM 1234 O O . LEU A 1 155 ? -10.392 -3.781 3.325 1.00 76.50 155 LEU A O 1
ATOM 1238 N N . LEU A 1 156 ? -9.074 -3.795 1.510 1.00 79.75 156 LEU A N 1
ATOM 1239 C CA . LEU A 1 156 ? -8.251 -2.657 1.910 1.00 79.75 156 LEU A CA 1
ATOM 1240 C C . LEU A 1 156 ? -9.064 -1.357 1.900 1.00 79.75 156 LEU A C 1
ATOM 1242 O O . LEU A 1 156 ? -9.018 -0.611 2.880 1.00 79.75 156 LEU A O 1
ATOM 1246 N N . GLU A 1 157 ? -9.840 -1.107 0.845 1.00 83.06 157 GLU A N 1
ATOM 1247 C CA . GLU A 1 157 ? -10.700 0.081 0.757 1.00 83.06 157 GLU A CA 1
ATOM 1248 C C . GLU A 1 157 ? -11.845 0.030 1.784 1.00 83.06 157 GLU A C 1
ATOM 1250 O O . GLU A 1 157 ? -12.146 1.024 2.453 1.00 83.06 157 GLU A O 1
ATOM 1255 N N . TYR A 1 158 ? -12.422 -1.154 2.005 1.00 82.19 158 TYR A N 1
ATOM 1256 C CA . TYR A 1 158 ? -13.398 -1.383 3.071 1.00 82.19 158 TYR A CA 1
ATOM 1257 C C . TYR A 1 158 ? -12.804 -1.114 4.460 1.00 82.19 158 TYR A C 1
ATOM 1259 O O . TYR A 1 158 ? -13.398 -0.411 5.274 1.00 82.19 158 TYR A O 1
ATOM 1267 N N . SER A 1 159 ? -11.594 -1.610 4.730 1.00 76.81 159 SER A N 1
ATOM 1268 C CA . SER A 1 159 ? -10.911 -1.350 6.002 1.00 76.81 159 SER A CA 1
ATOM 1269 C C . SER A 1 159 ? -10.664 0.147 6.187 1.00 76.81 159 SER A C 1
ATOM 1271 O O . SER A 1 159 ? -10.911 0.681 7.266 1.00 76.81 159 SER A O 1
ATOM 1273 N N . ARG A 1 160 ? -10.276 0.856 5.120 1.00 80.25 160 ARG A N 1
ATOM 1274 C CA . ARG A 1 160 ? -10.057 2.305 5.146 1.00 80.25 160 ARG A CA 1
ATOM 1275 C C . ARG A 1 160 ? -11.318 3.092 5.485 1.00 80.25 160 ARG A C 1
ATOM 1277 O O . ARG A 1 160 ? -11.282 3.961 6.356 1.00 80.25 160 ARG A O 1
ATOM 1284 N N . THR A 1 161 ? -12.425 2.789 4.817 1.00 83.50 161 THR A N 1
ATOM 1285 C CA . THR A 1 161 ? -13.718 3.445 5.067 1.00 83.50 161 THR A CA 1
ATOM 1286 C C . THR A 1 161 ? -14.251 3.122 6.459 1.00 83.50 161 THR A C 1
ATOM 1288 O O . THR A 1 161 ? -14.677 4.033 7.171 1.00 83.50 161 THR A O 1
ATOM 1291 N N . ALA A 1 162 ? -14.126 1.868 6.902 1.00 79.94 162 ALA A N 1
ATOM 1292 C CA . ALA A 1 162 ? -14.463 1.469 8.261 1.00 79.94 162 ALA A CA 1
ATOM 1293 C C . ALA A 1 162 ? -13.642 2.250 9.299 1.00 79.94 162 ALA A C 1
ATOM 1295 O O . ALA A 1 162 ? -14.215 2.748 10.263 1.00 79.94 162 ALA A O 1
ATOM 1296 N N . MET A 1 163 ? -12.328 2.427 9.101 1.00 82.25 163 MET A N 1
ATOM 1297 C CA . MET A 1 163 ? -11.495 3.227 10.012 1.00 82.25 163 MET A CA 1
ATOM 1298 C C . MET A 1 163 ? -11.993 4.671 10.141 1.00 82.25 163 MET A C 1
ATOM 1300 O O . MET A 1 163 ? -12.121 5.170 11.259 1.00 82.25 163 MET A O 1
ATOM 1304 N N . PHE A 1 164 ? -12.308 5.331 9.021 1.00 82.38 164 PHE A N 1
ATOM 1305 C CA . PHE A 1 164 ? -12.858 6.690 9.047 1.00 82.38 164 PHE A CA 1
ATOM 1306 C C . PHE A 1 164 ? -14.224 6.745 9.736 1.00 82.38 164 PHE A C 1
ATOM 1308 O O . PHE A 1 164 ? -14.453 7.632 10.557 1.00 82.38 164 PHE A O 1
ATOM 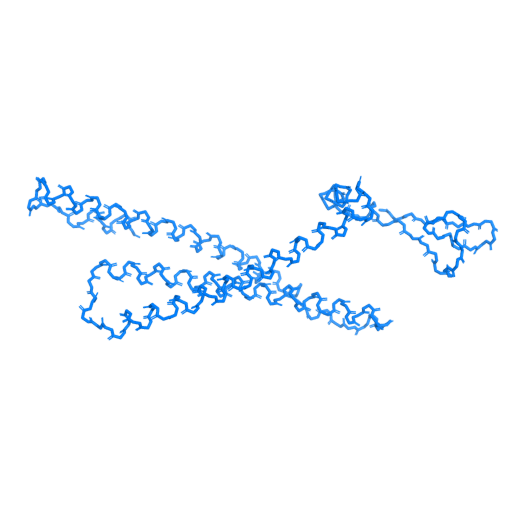1315 N N . MET A 1 165 ? -15.102 5.777 9.459 1.00 79.56 165 MET A N 1
ATOM 1316 C CA . MET A 1 165 ? -16.416 5.683 10.098 1.00 79.56 165 MET A CA 1
ATOM 1317 C C . MET A 1 165 ? -16.289 5.497 11.615 1.00 79.56 165 MET A C 1
ATOM 1319 O O . MET A 1 165 ? -16.944 6.192 12.385 1.00 79.56 165 MET A O 1
ATOM 1323 N N . TRP A 1 166 ? -15.402 4.610 12.069 1.00 78.50 166 TRP A N 1
ATOM 1324 C CA . TRP A 1 166 ? -15.170 4.376 13.496 1.00 78.50 166 TRP A CA 1
ATOM 1325 C C . TRP A 1 166 ? -14.578 5.597 14.205 1.00 78.50 166 TRP A C 1
ATOM 1327 O O . TRP A 1 166 ? -15.002 5.915 15.316 1.00 78.50 166 TRP A O 1
ATOM 1337 N N . MET A 1 167 ? -13.654 6.315 13.559 1.00 79.44 167 MET A N 1
ATOM 1338 C CA . MET A 1 167 ? -13.129 7.582 14.076 1.00 79.44 167 MET A CA 1
ATOM 1339 C C . MET A 1 167 ? -14.229 8.653 14.169 1.00 79.44 167 MET A C 1
ATOM 1341 O O . MET A 1 167 ? -14.301 9.386 15.156 1.00 79.44 167 MET A O 1
ATOM 1345 N N . PHE A 1 168 ? -15.128 8.713 13.182 1.00 82.25 168 PHE A N 1
ATOM 1346 C CA . PHE A 1 168 ? -16.284 9.610 13.199 1.00 82.25 168 PHE A CA 1
ATOM 1347 C C . PHE A 1 168 ? -17.264 9.276 14.334 1.00 82.25 168 PHE A C 1
ATOM 1349 O O . PHE A 1 168 ? -17.666 10.172 15.077 1.00 82.25 168 PHE A O 1
ATOM 1356 N N . ILE A 1 169 ? -17.594 7.993 14.524 1.00 79.25 169 ILE A N 1
ATOM 1357 C CA . ILE A 1 169 ? -18.447 7.522 15.628 1.00 79.25 169 ILE A CA 1
ATOM 1358 C C . ILE A 1 169 ? -17.837 7.901 16.979 1.00 79.25 169 ILE A C 1
ATOM 1360 O O . ILE A 1 169 ? -18.559 8.342 17.872 1.00 79.25 169 ILE A O 1
ATOM 1364 N N . GLU A 1 170 ? -16.518 7.773 17.139 1.00 79.06 170 GLU A N 1
ATOM 1365 C CA . GLU A 1 170 ? -15.844 8.191 18.368 1.00 79.06 170 GLU A CA 1
ATOM 1366 C C . GLU A 1 170 ? -15.960 9.707 18.605 1.00 79.06 170 GLU A C 1
ATOM 1368 O O . GLU A 1 170 ? -16.268 10.135 19.722 1.00 79.06 170 GLU A O 1
ATOM 1373 N N . GLY A 1 171 ? -15.779 10.519 17.558 1.00 82.25 171 GLY A N 1
ATOM 1374 C CA . GLY A 1 171 ? -15.968 11.970 17.623 1.00 82.25 171 GLY A CA 1
ATOM 1375 C C . GLY A 1 171 ? -17.397 12.354 18.017 1.00 82.25 171 GLY A C 1
ATOM 1376 O O . GLY A 1 171 ? -17.597 13.160 18.929 1.00 82.25 171 GLY A O 1
ATOM 1377 N N . LEU A 1 172 ? -18.396 11.715 17.401 1.00 81.50 172 LEU A N 1
ATOM 1378 C CA . LEU A 1 172 ? -19.809 11.928 17.714 1.00 81.50 172 LEU A CA 1
ATOM 1379 C C . LEU A 1 172 ? -20.158 11.464 19.136 1.00 81.50 172 LEU A C 1
ATOM 1381 O O . LEU A 1 172 ? -20.902 12.142 19.842 1.00 81.50 172 LEU A O 1
ATOM 1385 N N . TYR A 1 173 ? -19.602 10.334 19.584 1.00 77.31 173 TYR A N 1
ATOM 1386 C CA . TYR A 1 173 ? -19.757 9.842 20.954 1.00 77.31 173 TYR A CA 1
ATOM 1387 C C . TYR A 1 173 ? -19.228 10.854 21.974 1.00 77.31 173 TYR A C 1
ATOM 1389 O O . TYR A 1 173 ? -19.897 11.138 22.970 1.00 77.31 173 TYR A O 1
ATOM 1397 N N . LEU A 1 174 ? -18.038 11.411 21.727 1.00 79.62 174 LEU A N 1
ATOM 1398 C CA . LEU A 1 174 ? -17.435 12.406 22.607 1.00 79.62 174 LEU A CA 1
ATOM 1399 C C . LEU A 1 174 ? -18.261 13.697 22.634 1.00 79.62 174 LEU A C 1
ATOM 1401 O O . LEU A 1 174 ? -18.550 14.197 23.721 1.00 79.62 174 LEU A O 1
ATOM 1405 N N . HIS A 1 175 ? -18.685 14.188 21.466 1.00 78.06 175 HIS A N 1
ATOM 1406 C CA . HIS A 1 175 ? -19.543 15.366 21.350 1.00 78.06 175 HIS A CA 1
ATOM 1407 C C . HIS A 1 175 ? -20.857 15.171 22.111 1.00 78.06 175 HIS A C 1
ATOM 1409 O O . HIS A 1 175 ? -21.177 15.959 22.994 1.00 78.06 175 HIS A O 1
ATOM 1415 N N . ASN A 1 176 ? -21.567 14.066 21.863 1.00 74.44 176 ASN A N 1
ATOM 1416 C CA . ASN A 1 176 ? -22.815 13.758 22.557 1.00 74.44 176 ASN A CA 1
ATOM 1417 C C . ASN A 1 176 ? -22.614 13.611 24.061 1.00 74.44 176 ASN A C 1
ATOM 1419 O O . ASN A 1 176 ? -23.454 14.080 24.817 1.00 74.44 176 ASN A O 1
ATOM 1423 N N . LYS A 1 177 ? -21.511 13.012 24.523 1.00 72.56 177 LYS A N 1
ATOM 1424 C CA . LYS A 1 177 ? -21.229 12.945 25.960 1.00 72.56 177 LYS A CA 1
ATOM 1425 C C . LYS A 1 177 ? -21.107 14.348 26.554 1.00 72.56 177 LYS A C 1
ATOM 1427 O O . LYS A 1 177 ? -21.726 14.593 27.578 1.00 72.56 177 LYS A O 1
ATOM 1432 N N . ILE A 1 178 ? -20.364 15.250 25.910 1.00 79.25 178 ILE A N 1
ATOM 1433 C CA . ILE A 1 178 ? -20.180 16.635 26.370 1.00 79.25 178 ILE A CA 1
ATOM 1434 C C . ILE A 1 178 ? -21.515 17.391 26.342 1.00 79.25 178 ILE A C 1
ATOM 1436 O O . ILE A 1 178 ? -21.913 17.965 27.354 1.00 79.25 178 ILE A O 1
ATOM 1440 N N . THR A 1 179 ? -22.252 17.332 25.231 1.00 75.00 179 THR A N 1
ATOM 1441 C CA . THR A 1 179 ? -23.551 18.000 25.088 1.00 75.00 179 THR A CA 1
ATOM 1442 C C . THR A 1 179 ? -24.575 17.453 26.078 1.00 75.00 179 THR A C 1
ATOM 1444 O O . THR A 1 179 ? -25.245 18.234 26.734 1.00 75.00 179 THR A O 1
ATOM 1447 N N . VAL A 1 180 ? -24.667 16.134 26.272 1.00 61.94 180 VAL A N 1
ATOM 1448 C CA . VAL A 1 180 ? -25.602 15.513 27.229 1.00 61.94 180 VAL A CA 1
ATOM 1449 C C . VAL A 1 180 ? -25.201 15.813 28.676 1.00 61.94 180 VAL A C 1
ATOM 1451 O O . VAL A 1 180 ? -26.079 16.086 29.489 1.00 61.94 180 VAL A O 1
ATOM 1454 N N . THR A 1 181 ? -23.903 15.864 29.007 1.00 56.53 181 THR A N 1
ATOM 1455 C CA . THR A 1 181 ? -23.463 16.331 30.338 1.00 56.53 181 THR A CA 1
ATOM 1456 C C . THR A 1 181 ? -23.771 17.806 30.592 1.00 56.53 181 THR A C 1
ATOM 1458 O O . THR A 1 181 ? -23.911 18.188 31.748 1.00 56.53 181 THR A O 1
ATOM 1461 N N . VAL A 1 182 ? -23.906 18.621 29.539 1.00 54.50 182 VAL A N 1
ATOM 1462 C CA . VAL A 1 182 ? -24.293 20.038 29.635 1.00 54.50 182 VAL A CA 1
ATOM 1463 C C . VAL A 1 182 ? -25.817 20.225 29.574 1.00 54.50 182 VAL A C 1
ATOM 1465 O O . VAL A 1 182 ? -26.316 21.181 30.160 1.00 54.50 182 VAL A O 1
ATOM 1468 N N . PHE A 1 183 ? -26.568 19.319 28.928 1.00 49.59 183 PHE A N 1
ATOM 1469 C CA . PHE A 1 183 ? -27.985 19.542 28.613 1.00 49.59 183 PHE A CA 1
ATOM 1470 C C . PHE A 1 183 ? -29.011 18.565 29.208 1.00 49.59 183 PHE A C 1
ATOM 1472 O O . PHE A 1 183 ? -30.145 19.004 29.361 1.00 49.59 183 PHE A O 1
ATOM 1479 N N . GLN A 1 184 ? -28.723 17.300 29.571 1.00 46.28 184 GLN A N 1
ATOM 1480 C CA . GLN A 1 184 ? -29.791 16.427 30.114 1.00 46.28 184 GLN A CA 1
ATOM 1481 C C . GLN A 1 184 ? -29.324 15.113 30.769 1.00 46.28 184 GLN A C 1
ATOM 1483 O O . GLN A 1 184 ? -28.720 14.250 30.144 1.00 46.28 184 GLN A O 1
ATOM 1488 N N . HIS A 1 185 ? -29.748 14.905 32.019 1.00 47.69 185 HIS A N 1
ATOM 1489 C CA . HIS A 1 185 ? -29.551 13.697 32.837 1.00 47.69 185 HIS A CA 1
ATOM 1490 C C . HIS A 1 185 ? -30.318 12.444 32.339 1.00 47.69 185 HIS A C 1
ATOM 1492 O O . HIS A 1 185 ? -30.183 11.370 32.918 1.00 47.69 185 HIS A O 1
ATOM 1498 N N . SER A 1 186 ? -31.107 12.521 31.262 1.00 49.06 186 SER A N 1
ATOM 1499 C CA . SER A 1 186 ? -31.785 11.346 30.699 1.00 49.06 186 SER A CA 1
ATOM 1500 C C . SER A 1 186 ? -32.198 11.577 29.248 1.00 49.06 186 SER A C 1
ATOM 1502 O O . SER A 1 186 ? -33.078 12.397 29.027 1.00 49.06 186 SER A O 1
ATOM 1504 N N . PHE A 1 187 ? -31.648 10.851 28.267 1.00 53.75 187 PHE A N 1
ATOM 1505 C CA . PHE A 1 187 ? -32.429 10.418 27.096 1.00 53.75 187 PHE A CA 1
ATOM 1506 C C . PHE A 1 187 ? -31.775 9.254 26.325 1.00 53.75 187 PHE A C 1
ATOM 1508 O O . PHE A 1 187 ? -30.610 8.914 26.506 1.00 53.75 187 PHE A O 1
ATOM 1515 N N . HIS A 1 188 ? -32.618 8.597 25.530 1.00 56.84 188 HIS A N 1
ATOM 1516 C CA . HIS A 1 188 ? -32.694 7.168 25.226 1.00 56.84 188 HIS A CA 1
ATOM 1517 C C . HIS A 1 188 ? -31.543 6.515 24.428 1.00 56.84 188 HIS A C 1
ATOM 1519 O O . HIS A 1 188 ? -31.295 6.817 23.264 1.00 56.84 188 HIS A O 1
ATOM 1525 N N . TYR A 1 189 ? -30.990 5.448 25.016 1.00 58.16 189 TYR A N 1
ATOM 1526 C CA . TYR A 1 189 ? -29.967 4.533 24.482 1.00 58.16 189 TYR A CA 1
ATOM 1527 C C . TYR A 1 189 ? -30.328 3.781 23.178 1.00 58.16 189 TYR A C 1
ATOM 1529 O O . TYR A 1 189 ? -29.444 3.220 22.534 1.00 58.16 189 TYR A O 1
ATOM 1537 N N . LYS A 1 190 ? -31.610 3.737 22.779 1.00 55.31 190 LYS A N 1
ATOM 1538 C CA . LYS A 1 190 ? -32.092 2.906 21.656 1.00 55.31 190 LYS A CA 1
ATOM 1539 C C . LYS A 1 190 ? -31.731 3.452 20.271 1.00 55.31 190 LYS A C 1
ATOM 1541 O O . LYS A 1 190 ? -31.506 2.660 19.365 1.00 55.31 190 LYS A O 1
ATOM 1546 N N . ALA A 1 191 ? -31.617 4.771 20.106 1.00 60.50 191 ALA A N 1
ATOM 1547 C CA . ALA A 1 191 ? -31.254 5.367 18.816 1.00 60.50 191 ALA A CA 1
ATOM 1548 C C . ALA A 1 191 ? -29.797 5.062 18.416 1.00 60.50 191 ALA A C 1
ATOM 1550 O O . ALA A 1 191 ? -29.488 4.934 17.237 1.00 60.50 191 ALA A O 1
ATOM 1551 N N . TYR A 1 192 ? -28.910 4.871 19.4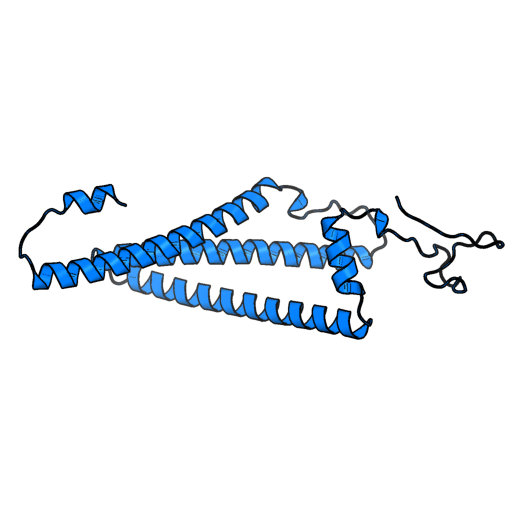00 1.00 56.00 192 TYR A N 1
ATOM 1552 C CA . TYR A 1 192 ? -27.486 4.618 19.167 1.00 56.00 192 TYR A CA 1
ATOM 1553 C C . TYR A 1 192 ? -27.202 3.208 18.615 1.00 56.00 192 TYR A C 1
ATOM 1555 O O . TYR A 1 192 ? -26.209 3.013 17.926 1.00 56.00 192 TYR A O 1
ATOM 1563 N N . HIS A 1 193 ? -28.079 2.232 18.880 1.00 58.00 193 HIS A N 1
ATOM 1564 C CA . HIS A 1 193 ? -27.948 0.855 18.376 1.00 58.00 193 HIS A CA 1
ATOM 1565 C C . HIS A 1 193 ? -28.550 0.670 16.968 1.00 58.00 193 HIS A C 1
ATOM 1567 O O . HIS A 1 193 ? -28.375 -0.379 16.362 1.00 58.00 193 HIS A O 1
ATOM 1573 N N . ALA A 1 194 ? -29.285 1.661 16.455 1.00 58.88 194 ALA A N 1
ATOM 1574 C CA . ALA A 1 194 ? -29.874 1.613 15.115 1.00 58.88 194 ALA A CA 1
ATOM 1575 C C . ALA A 1 194 ? -28.967 2.227 14.033 1.00 58.88 194 ALA A C 1
ATOM 1577 O O . ALA A 1 194 ? -29.220 2.037 12.849 1.00 58.88 194 ALA A O 1
ATOM 1578 N N . VAL A 1 195 ? -27.944 2.988 14.434 1.00 66.44 195 VAL A N 1
ATOM 1579 C CA . VAL A 1 195 ? -27.050 3.731 13.526 1.00 66.44 195 VAL A CA 1
ATOM 1580 C C . VAL A 1 195 ? -25.709 3.016 13.304 1.00 66.44 195 VAL A C 1
ATOM 1582 O O . VAL A 1 195 ? -25.028 3.309 12.324 1.00 66.44 195 VAL A O 1
ATOM 1585 N N . GLY A 1 196 ? -25.327 2.090 14.189 1.00 40.44 196 GLY A N 1
ATOM 1586 C CA . GLY A 1 196 ? -24.148 1.226 14.036 1.00 40.44 196 GLY A CA 1
ATOM 1587 C C . GLY A 1 196 ? -24.539 -0.185 13.642 1.00 40.44 196 GLY A C 1
ATOM 1588 O O . GLY A 1 196 ? -23.752 -0.804 12.897 1.00 40.44 196 GLY A O 1
#

InterPro domains:
  IPR000832 GPCR, family 2, secretin-like [PF00002] (63-196)
  IPR000832 GPCR, family 2, secretin-like [PR00249] (64-88)
  IPR000832 GPCR, family 2, secretin-like [PR00249] (96-120)
  IPR000832 GPCR, family 2, secretin-like [PR00249] (151-174)
  IPR017981 GPCR, family 2-like, 7TM [PS50261] (62-196)
  IPR050332 G-protein coupled receptor 2 [PTHR45620] (2-196)

Secondary structure (DSSP, 8-state):
--EE-B-TTS-B--SSTT----TT--EE-GGGS-HHHHHHHHHHHSS-HHHHHHHHHHHHHHHHHHHHHHHHHHHHHHHHHHHHHH-GGG--HHHHHHHHHHHHHHHHHHHHHHHHHHHHHHHHHHHHHHHS--------SGGG-HHHHHHHHHHHHHHHHHHHHHHHHHHHHHHHHHHHHHH-S---TTTHHHH-

Radius of gyration: 27.28 Å; chains: 1; bounding box: 59×43×81 Å

Organism: Meganyctiphanes norvegica (NCBI:txid48144)

pLDDT: mean 73.45, std 13.01, range [40.44, 91.69]